Protein AF-A0A0K9NST2-F1 (afdb_monomer_lite)

Foldseek 3Di:
DDDDDDDDDDDDDDDDDDDDDDDDCPDPPPCPPVPVVVVVVVVVVVVVVVVVVVVVVLVVPQPPQPDPDPVSSVVSSVVVVVVVVVVVVVVVVVCCVVQFDWDWDWDDDDPDIDIDTHGPLVNDPCNLVVVVCVVQVKAFPDWDWDDDPNDIDIDTDIDHDDDCPPCVVCVVPPVVVVVVVPPDD

Structure (mmCIF, N/CA/C/O backbone):
data_AF-A0A0K9NST2-F1
#
_entry.id   AF-A0A0K9NST2-F1
#
loop_
_atom_site.group_PDB
_atom_site.id
_atom_site.type_symbol
_atom_site.label_atom_id
_atom_site.label_alt_id
_atom_site.label_comp_id
_atom_site.label_asym_id
_atom_site.label_entity_id
_atom_site.label_seq_id
_atom_site.pdbx_PDB_ins_code
_atom_site.Cartn_x
_atom_site.Cartn_y
_atom_site.Cartn_z
_atom_site.occupancy
_atom_site.B_iso_or_equiv
_atom_site.auth_seq_id
_atom_site.auth_comp_id
_atom_site.auth_asym_id
_atom_site.auth_atom_id
_atom_site.pdbx_PDB_model_num
ATOM 1 N N . MET A 1 1 ? 66.210 22.307 -56.985 1.00 40.62 1 MET A N 1
ATOM 2 C CA . MET A 1 1 ? 67.161 22.309 -55.862 1.00 40.62 1 MET A CA 1
ATOM 3 C C . MET A 1 1 ? 66.630 21.229 -54.938 1.00 40.62 1 MET A C 1
ATOM 5 O O . MET A 1 1 ? 65.583 21.444 -54.354 1.00 40.62 1 MET A O 1
ATOM 9 N N . ASP A 1 2 ? 67.076 19.977 -55.017 1.00 39.00 2 ASP A N 1
ATOM 10 C CA . ASP A 1 2 ? 68.445 19.521 -55.269 1.00 39.00 2 ASP A CA 1
ATOM 11 C C . ASP A 1 2 ? 68.497 18.219 -56.083 1.00 39.00 2 ASP A C 1
ATOM 13 O O . ASP A 1 2 ? 67.725 17.287 -55.861 1.00 39.00 2 ASP A O 1
ATOM 17 N N . VAL A 1 3 ? 69.426 18.190 -57.039 1.00 38.00 3 VAL A N 1
ATOM 18 C CA . VAL A 1 3 ? 69.939 17.002 -57.727 1.00 38.00 3 VAL A CA 1
ATOM 19 C C . VAL A 1 3 ? 71.455 17.143 -57.692 1.00 38.00 3 VAL A C 1
ATOM 21 O O . VAL A 1 3 ? 71.947 18.022 -58.383 1.00 38.00 3 VAL A O 1
ATOM 24 N N . GLU A 1 4 ? 72.155 16.295 -56.938 1.00 44.31 4 GLU A N 1
ATOM 25 C CA . GLU A 1 4 ? 73.539 15.827 -57.172 1.00 44.31 4 GLU A CA 1
ATOM 26 C C . GLU A 1 4 ? 73.649 14.465 -56.446 1.00 44.31 4 GLU A C 1
ATOM 28 O O . GLU A 1 4 ? 73.304 14.375 -55.272 1.00 44.31 4 GLU A O 1
ATOM 33 N N . LEU A 1 5 ? 73.738 13.303 -57.104 1.00 43.97 5 LEU A N 1
ATOM 34 C CA . LEU A 1 5 ? 74.811 12.676 -57.895 1.00 43.97 5 LEU A CA 1
ATOM 35 C C . LEU A 1 5 ? 76.097 12.316 -57.127 1.00 43.97 5 LEU A C 1
ATOM 37 O O . LEU A 1 5 ? 76.774 13.169 -56.575 1.00 43.97 5 LEU A O 1
ATOM 41 N N . LEU A 1 6 ? 76.437 11.028 -57.293 1.00 44.41 6 LEU A N 1
ATOM 42 C CA . LEU A 1 6 ? 77.737 10.355 -57.176 1.00 44.41 6 LEU A CA 1
ATOM 43 C C . LEU A 1 6 ? 78.210 9.956 -55.774 1.00 44.41 6 LEU A C 1
ATOM 45 O O . LEU A 1 6 ? 78.581 10.780 -54.955 1.00 44.41 6 LEU A O 1
ATOM 49 N N . ASN A 1 7 ? 78.271 8.637 -55.568 1.00 36.72 7 ASN A N 1
ATOM 50 C CA . ASN A 1 7 ? 79.524 7.961 -55.237 1.00 36.72 7 ASN A CA 1
ATOM 51 C C . ASN A 1 7 ? 79.481 6.543 -55.830 1.00 36.72 7 ASN A C 1
ATOM 53 O O . ASN A 1 7 ? 78.686 5.698 -55.413 1.00 36.72 7 ASN A O 1
ATOM 57 N N . ASP A 1 8 ? 80.305 6.344 -56.856 1.00 47.78 8 ASP A N 1
ATOM 58 C CA . ASP A 1 8 ? 80.783 5.046 -57.325 1.00 47.78 8 ASP A CA 1
ATOM 59 C C . ASP A 1 8 ? 81.737 4.467 -56.274 1.00 47.78 8 ASP A C 1
ATOM 61 O O . ASP A 1 8 ? 82.568 5.203 -55.756 1.00 47.78 8 ASP A O 1
ATOM 65 N N . ASP A 1 9 ? 81.606 3.171 -55.974 1.00 42.81 9 ASP A N 1
ATOM 66 C CA . ASP A 1 9 ? 82.741 2.255 -55.776 1.00 42.81 9 ASP A CA 1
ATOM 67 C C . ASP A 1 9 ? 82.235 0.804 -55.599 1.00 42.81 9 ASP A C 1
ATOM 69 O O . ASP A 1 9 ? 81.759 0.368 -54.549 1.00 42.81 9 ASP A O 1
ATOM 73 N N . ARG A 1 10 ? 82.341 0.028 -56.683 1.00 39.06 10 ARG A N 1
ATOM 74 C CA . ARG A 1 10 ? 82.609 -1.429 -56.667 1.00 39.06 10 ARG A CA 1
ATOM 75 C C . ARG A 1 10 ? 84.141 -1.624 -56.655 1.00 39.06 10 ARG A C 1
ATOM 77 O O . ARG A 1 10 ? 84.816 -0.668 -57.020 1.00 39.06 10 ARG A O 1
ATOM 84 N N . PRO A 1 11 ? 84.728 -2.827 -56.425 1.00 53.38 11 PRO A N 1
ATOM 85 C CA . PRO A 1 11 ? 84.147 -4.183 -56.357 1.00 53.38 11 PRO A CA 1
ATOM 86 C C . PRO A 1 11 ? 84.655 -4.997 -55.126 1.00 53.38 11 PRO A C 1
ATOM 88 O O . PRO A 1 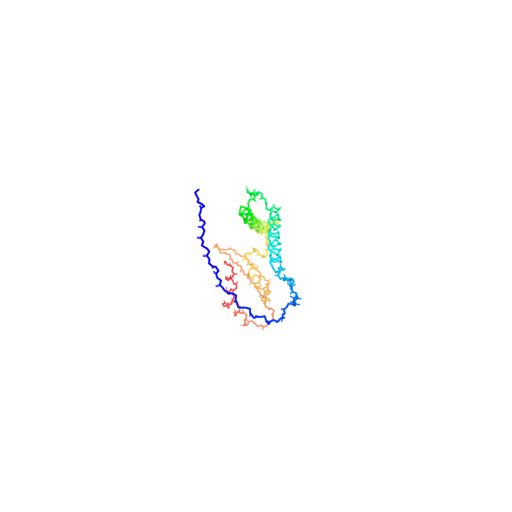11 ? 85.531 -4.565 -54.395 1.00 53.38 11 PRO A O 1
ATOM 91 N N . ALA A 1 12 ? 84.119 -6.175 -54.793 1.00 40.34 12 ALA A N 1
ATOM 92 C CA . ALA A 1 12 ? 84.706 -7.444 -55.236 1.00 40.34 12 ALA A CA 1
ATOM 93 C C . ALA A 1 12 ? 83.784 -8.630 -54.915 1.00 40.34 12 ALA A C 1
ATOM 95 O O . ALA A 1 12 ? 83.265 -8.787 -53.812 1.00 40.34 12 ALA A O 1
ATOM 96 N N . VAL A 1 13 ? 83.619 -9.472 -55.930 1.00 45.84 13 VAL A N 1
ATOM 97 C CA . VAL A 1 13 ? 82.945 -10.767 -55.903 1.00 45.84 13 VAL A CA 1
ATOM 98 C C . VAL A 1 13 ? 83.857 -11.800 -55.239 1.00 45.84 13 VAL A C 1
ATOM 100 O O . VAL A 1 13 ? 85.023 -11.915 -55.601 1.00 45.84 13 VAL A O 1
ATOM 103 N N . SER A 1 14 ? 83.296 -12.614 -54.348 1.00 39.44 14 SER A N 1
ATOM 104 C CA . SER A 1 14 ? 83.768 -13.976 -54.092 1.00 39.44 14 SER A CA 1
ATOM 105 C C . SER A 1 14 ? 82.549 -14.877 -53.936 1.00 39.44 14 SER A C 1
ATOM 107 O O . SER A 1 14 ? 81.800 -14.820 -52.962 1.00 39.44 14 SER A O 1
ATOM 109 N N . THR A 1 15 ? 82.315 -15.644 -54.991 1.00 46.00 15 THR A N 1
ATOM 110 C CA . THR A 1 15 ? 81.351 -16.731 -55.108 1.00 46.00 15 THR A CA 1
ATOM 111 C C . THR A 1 15 ? 81.745 -17.901 -54.215 1.00 46.00 15 THR A C 1
ATOM 113 O O . THR A 1 15 ? 82.819 -18.461 -54.414 1.00 46.00 15 THR A O 1
ATOM 116 N N . VAL A 1 16 ? 80.832 -18.376 -53.366 1.00 44.06 16 VAL A N 1
ATOM 117 C CA . VAL A 1 16 ? 80.715 -19.817 -53.104 1.00 44.06 16 VAL A CA 1
ATOM 118 C C . VAL A 1 16 ? 79.235 -20.171 -53.011 1.00 44.06 16 VAL A C 1
ATOM 120 O O . VAL A 1 16 ? 78.491 -19.634 -52.195 1.00 44.06 16 VAL A O 1
ATOM 123 N N . VAL A 1 17 ? 78.821 -21.048 -53.917 1.00 50.78 17 VAL A N 1
ATOM 124 C CA . VAL A 1 17 ? 77.487 -21.633 -54.012 1.00 50.78 17 VAL A CA 1
ATOM 125 C C . VAL A 1 17 ? 77.540 -22.972 -53.281 1.00 50.78 17 VAL A C 1
ATOM 127 O O . VAL A 1 17 ? 78.326 -23.827 -53.675 1.00 50.78 17 VAL A O 1
ATOM 130 N N . THR A 1 18 ? 76.709 -23.168 -52.261 1.00 43.28 18 THR A N 1
ATOM 131 C CA . THR A 1 18 ? 76.211 -24.488 -51.829 1.00 43.28 18 THR A CA 1
ATOM 132 C C . THR A 1 18 ? 74.763 -24.277 -51.374 1.00 43.28 18 THR A C 1
ATOM 134 O O . THR A 1 18 ? 74.476 -23.512 -50.460 1.00 43.28 18 THR A O 1
ATOM 137 N N . ASP A 1 19 ? 73.817 -24.573 -52.255 1.00 42.34 19 ASP A N 1
ATOM 138 C CA . ASP A 1 19 ? 73.102 -25.849 -52.378 1.00 42.34 19 ASP A CA 1
ATOM 139 C C . ASP A 1 19 ? 71.794 -25.847 -51.560 1.00 42.34 19 ASP A C 1
ATOM 141 O O . ASP A 1 19 ? 71.779 -25.881 -50.333 1.00 42.34 19 ASP A O 1
ATOM 145 N N . GLU A 1 20 ? 70.701 -25.745 -52.321 1.00 51.47 20 GLU A N 1
ATOM 146 C CA . GLU A 1 20 ? 69.385 -26.344 -52.087 1.00 51.47 20 GLU A CA 1
ATOM 147 C C . GLU A 1 20 ? 68.698 -26.146 -50.722 1.00 51.47 20 GLU A C 1
ATOM 149 O O . GLU A 1 20 ? 68.988 -26.825 -49.738 1.00 51.47 20 GLU A O 1
ATOM 154 N N . ARG A 1 21 ? 67.635 -25.315 -50.722 1.00 49.12 21 ARG A N 1
ATOM 155 C CA . ARG A 1 21 ? 66.272 -25.696 -50.266 1.00 49.12 21 ARG A CA 1
ATOM 156 C C . ARG A 1 21 ? 65.278 -24.523 -50.313 1.00 49.12 21 ARG A C 1
ATOM 158 O O . ARG A 1 21 ? 65.090 -23.776 -49.355 1.00 49.12 21 ARG A O 1
ATOM 165 N N . ARG A 1 22 ? 64.491 -24.464 -51.385 1.00 54.69 22 ARG A N 1
ATOM 166 C CA . ARG A 1 22 ? 63.065 -24.068 -51.349 1.00 54.69 22 ARG A CA 1
ATOM 167 C C . ARG A 1 22 ? 62.301 -25.158 -52.122 1.00 54.69 22 ARG A C 1
ATOM 169 O O . ARG A 1 22 ? 62.904 -25.698 -53.038 1.00 54.69 22 ARG A O 1
ATOM 176 N N . PRO A 1 23 ? 61.019 -25.492 -51.860 1.00 52.81 23 PRO A N 1
ATOM 177 C CA . PRO A 1 23 ? 60.054 -24.856 -50.966 1.00 52.81 23 PRO A CA 1
ATOM 178 C C . PRO A 1 23 ? 59.268 -25.876 -50.106 1.00 52.81 23 PRO A C 1
ATOM 180 O O . PRO A 1 23 ? 58.668 -26.820 -50.615 1.00 52.81 23 PRO A O 1
ATOM 183 N N . ARG A 1 24 ? 59.106 -25.639 -48.801 1.00 54.62 24 ARG A N 1
ATOM 184 C CA . ARG A 1 24 ? 57.947 -26.204 -48.089 1.00 54.62 24 ARG A CA 1
ATOM 185 C C . ARG A 1 24 ? 56.965 -25.083 -47.798 1.00 54.62 24 ARG A C 1
ATOM 187 O O . ARG A 1 24 ? 57.047 -24.427 -46.767 1.00 54.62 24 ARG A O 1
ATOM 194 N N . LYS A 1 25 ? 56.019 -24.904 -48.732 1.00 57.78 25 LYS A N 1
ATOM 195 C CA . LYS A 1 25 ? 54.691 -24.322 -48.483 1.00 57.78 25 LYS A CA 1
ATOM 196 C C . LYS A 1 25 ? 54.026 -25.137 -47.362 1.00 57.78 25 LYS A C 1
ATOM 198 O O . LYS A 1 25 ? 53.233 -26.033 -47.626 1.00 57.78 25 LYS A O 1
ATOM 203 N N . ARG A 1 26 ? 54.400 -24.894 -46.106 1.00 54.12 26 ARG A N 1
ATOM 204 C CA . ARG A 1 26 ? 53.636 -25.357 -44.946 1.00 54.12 26 ARG A CA 1
ATOM 205 C C . ARG A 1 26 ? 52.650 -24.259 -44.612 1.00 54.12 26 ARG A C 1
ATOM 207 O O . ARG A 1 26 ? 53.024 -23.099 -44.484 1.00 54.12 26 ARG A O 1
ATOM 214 N N . GLY A 1 27 ? 51.384 -24.659 -44.637 1.00 55.09 27 GLY A N 1
ATOM 215 C CA . GLY A 1 27 ? 50.238 -23.789 -44.785 1.00 55.09 27 GLY A CA 1
ATOM 216 C C . GLY A 1 27 ? 50.278 -22.567 -43.885 1.00 55.09 27 GLY A C 1
ATOM 217 O O . GLY A 1 27 ? 50.546 -22.649 -42.687 1.00 55.09 27 GLY A O 1
ATOM 218 N N . ARG A 1 28 ? 49.880 -21.441 -44.474 1.00 63.69 28 ARG A N 1
ATOM 219 C CA . ARG A 1 28 ? 49.119 -20.444 -43.740 1.00 63.69 28 ARG A CA 1
ATOM 220 C C . ARG A 1 28 ? 47.920 -21.201 -43.170 1.00 63.69 28 ARG A C 1
ATOM 222 O O . ARG A 1 28 ? 46.956 -21.440 -43.892 1.00 63.69 28 ARG A O 1
ATOM 229 N N . LYS A 1 29 ? 48.000 -21.658 -41.916 1.00 59.56 29 LYS A N 1
ATOM 230 C CA . LYS A 1 29 ? 46.777 -21.968 -41.178 1.00 59.56 29 LYS A CA 1
ATOM 231 C C . LYS A 1 29 ? 45.952 -20.684 -41.287 1.00 59.56 29 LYS A C 1
ATOM 233 O O . LYS A 1 29 ? 46.493 -19.628 -40.936 1.00 59.56 29 LYS A O 1
ATOM 238 N N . PRO A 1 30 ? 44.724 -20.701 -41.831 1.00 57.81 30 PRO A N 1
ATOM 239 C CA . PRO A 1 30 ? 43.840 -19.585 -41.575 1.00 57.81 30 PRO A CA 1
ATOM 240 C C . PRO A 1 30 ? 43.788 -19.507 -40.053 1.00 57.81 30 PRO A C 1
ATOM 242 O O . PRO A 1 30 ? 43.485 -20.498 -39.388 1.00 57.81 30 PRO A O 1
ATOM 245 N N . ALA A 1 31 ? 44.215 -18.380 -39.489 1.00 58.88 31 ALA A N 1
ATOM 246 C CA . ALA A 1 31 ? 43.925 -18.084 -38.104 1.00 58.88 31 ALA A CA 1
ATOM 247 C C . ALA A 1 31 ? 42.407 -17.897 -38.043 1.00 58.88 31 ALA A C 1
ATOM 249 O O . ALA A 1 31 ? 41.896 -16.780 -38.099 1.00 58.88 31 ALA A O 1
ATOM 250 N N . ASN A 1 32 ? 41.696 -19.023 -37.999 1.00 56.56 32 ASN A N 1
ATOM 251 C CA . ASN A 1 32 ? 40.304 -19.153 -37.620 1.00 56.56 32 ASN A CA 1
ATOM 252 C C . ASN A 1 32 ? 40.226 -18.880 -36.110 1.00 56.56 32 ASN A C 1
ATOM 254 O O . ASN A 1 32 ? 39.980 -19.764 -35.304 1.00 56.56 32 ASN A O 1
ATOM 258 N N . GLY A 1 33 ? 40.621 -17.664 -35.735 1.00 56.44 33 GLY A N 1
ATOM 259 C CA . GLY A 1 33 ? 40.793 -17.183 -34.364 1.00 56.44 33 GLY A CA 1
ATOM 260 C C . GLY A 1 33 ? 40.344 -15.729 -34.225 1.00 56.44 33 GLY A C 1
ATOM 261 O O . GLY A 1 33 ? 40.713 -15.046 -33.279 1.00 56.44 33 GLY A O 1
ATOM 262 N N . ARG A 1 34 ? 39.559 -15.241 -35.195 1.00 56.03 34 ARG A N 1
ATOM 263 C CA . ARG A 1 34 ? 38.807 -13.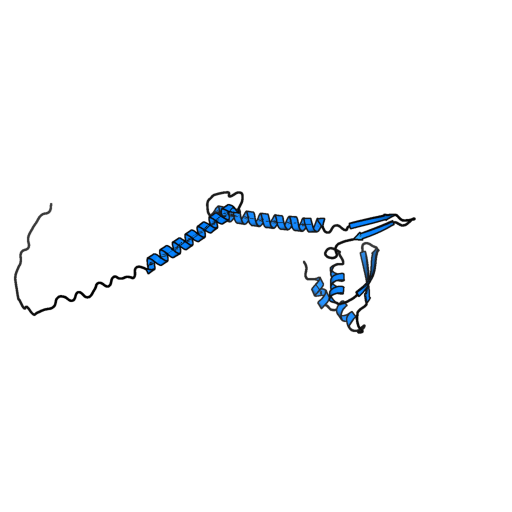981 -35.118 1.00 56.03 34 ARG A CA 1
ATOM 264 C C . ARG A 1 34 ? 37.324 -14.209 -34.800 1.00 56.03 34 ARG A C 1
ATOM 266 O O . ARG A 1 34 ? 36.527 -13.296 -34.972 1.00 56.03 34 ARG A O 1
ATOM 273 N N . GLU A 1 35 ? 36.956 -15.400 -34.337 1.00 56.62 35 GLU A N 1
ATOM 274 C CA . GLU A 1 35 ? 35.585 -15.687 -33.897 1.00 56.62 35 GLU A CA 1
ATOM 275 C C . GLU A 1 35 ? 35.304 -15.114 -32.495 1.00 56.62 35 GLU A C 1
ATOM 277 O O . GLU A 1 35 ? 34.198 -14.647 -32.233 1.00 56.62 35 GLU A O 1
ATOM 282 N N . GLU A 1 36 ? 36.316 -15.026 -31.623 1.00 5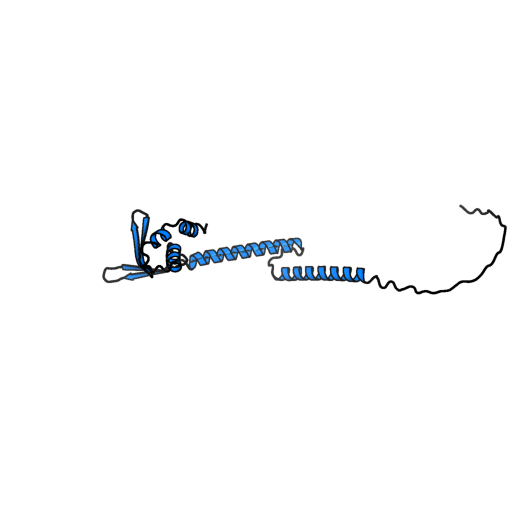8.19 36 GLU A N 1
ATOM 283 C CA . GLU A 1 36 ? 36.149 -14.512 -30.252 1.00 58.19 36 GLU A CA 1
ATOM 284 C C . GLU A 1 36 ? 35.756 -13.017 -30.160 1.00 58.19 36 GLU A C 1
ATOM 286 O O . GLU A 1 36 ? 34.875 -12.686 -29.364 1.00 58.19 36 GLU A O 1
ATOM 291 N N . PRO A 1 37 ? 36.296 -12.089 -30.982 1.00 58.12 37 PRO A N 1
ATOM 292 C CA . PRO A 1 37 ? 35.853 -10.693 -30.963 1.00 58.12 37 PRO A CA 1
ATOM 293 C C . PRO A 1 37 ? 34.433 -10.497 -31.509 1.00 58.12 37 PRO A C 1
ATOM 295 O O . PRO A 1 37 ? 33.715 -9.619 -31.033 1.00 58.12 37 PRO A O 1
ATOM 298 N N . LEU A 1 38 ? 34.021 -11.292 -32.507 1.00 63.09 38 LEU A N 1
ATOM 299 C CA . LEU A 1 38 ? 32.694 -11.181 -33.126 1.00 63.09 38 LEU A CA 1
ATOM 300 C C . LEU A 1 38 ? 31.599 -11.622 -32.152 1.00 63.09 38 LEU A C 1
ATOM 302 O O . LEU A 1 38 ? 30.619 -10.903 -31.980 1.00 63.09 38 LEU A O 1
ATOM 306 N N . ASN A 1 39 ? 31.830 -12.719 -31.427 1.00 83.19 39 ASN A N 1
ATOM 307 C CA . ASN A 1 39 ? 30.907 -13.210 -30.406 1.00 83.19 39 ASN A CA 1
ATOM 308 C C . ASN A 1 39 ? 30.743 -12.202 -29.251 1.00 83.19 39 ASN A C 1
ATOM 310 O O . ASN A 1 39 ? 29.623 -11.908 -28.844 1.00 83.19 39 ASN A O 1
ATOM 314 N N . HIS A 1 40 ? 31.827 -11.569 -28.781 1.00 91.81 40 HIS A N 1
ATOM 315 C CA . HIS A 1 40 ? 31.732 -10.537 -27.738 1.00 91.81 40 HIS A CA 1
ATOM 316 C C . HIS A 1 40 ? 30.940 -9.297 -28.193 1.00 91.81 40 HIS A C 1
ATOM 318 O O . HIS A 1 40 ? 30.111 -8.771 -27.446 1.00 91.81 40 HIS A O 1
ATOM 324 N N . VAL A 1 41 ? 31.165 -8.833 -29.427 1.00 93.12 41 VAL A N 1
ATOM 325 C CA . VAL A 1 41 ? 30.439 -7.686 -29.998 1.00 93.12 41 VAL A CA 1
ATOM 326 C C . VAL A 1 41 ? 28.954 -8.009 -30.193 1.00 93.12 41 VAL A C 1
ATOM 328 O O . VAL A 1 41 ? 28.098 -7.171 -29.899 1.00 93.12 41 VAL A O 1
ATOM 331 N N . GLU A 1 42 ? 28.631 -9.214 -30.661 1.00 92.56 42 GLU A N 1
ATOM 332 C CA . GLU A 1 42 ? 27.252 -9.692 -30.799 1.00 92.56 42 GLU A CA 1
ATOM 333 C C . GLU A 1 42 ? 26.566 -9.858 -29.438 1.00 92.56 42 GLU A C 1
ATOM 335 O O . GLU A 1 42 ? 25.437 -9.392 -29.264 1.00 92.56 42 GLU A O 1
ATOM 340 N N . ALA A 1 43 ? 27.258 -10.419 -28.446 1.00 93.69 43 ALA A N 1
ATOM 341 C CA . ALA A 1 43 ? 26.756 -10.552 -27.082 1.00 93.69 43 ALA A CA 1
ATOM 342 C C . ALA A 1 43 ? 26.444 -9.183 -26.448 1.00 93.69 43 ALA A C 1
ATOM 344 O O . ALA A 1 43 ? 25.370 -8.990 -25.870 1.00 93.69 43 ALA A O 1
ATOM 345 N N . GLU A 1 44 ? 27.328 -8.191 -26.596 1.00 96.06 44 GLU A N 1
ATOM 346 C CA . GLU A 1 44 ? 27.077 -6.834 -26.090 1.00 96.06 44 GLU A CA 1
ATOM 347 C C . GLU A 1 44 ? 25.944 -6.134 -26.859 1.00 96.06 44 GLU A C 1
ATOM 349 O O . GLU A 1 44 ? 25.134 -5.419 -26.260 1.00 96.06 44 GLU A O 1
ATOM 354 N N . ARG A 1 45 ? 25.817 -6.371 -28.173 1.00 96.56 45 ARG A N 1
ATOM 355 C CA . ARG A 1 45 ? 24.674 -5.882 -28.960 1.00 96.56 45 ARG A CA 1
ATOM 356 C C . ARG A 1 45 ? 23.358 -6.439 -28.416 1.00 96.56 45 ARG A C 1
ATOM 358 O O . ARG A 1 45 ? 22.457 -5.651 -28.127 1.00 96.56 45 ARG A O 1
ATOM 365 N N . GLN A 1 46 ? 23.264 -7.754 -28.219 1.00 96.38 46 GLN A N 1
ATOM 366 C CA . GLN A 1 46 ? 22.073 -8.403 -27.660 1.00 96.38 46 GLN A CA 1
ATOM 367 C C . GLN A 1 46 ? 21.753 -7.884 -26.252 1.00 96.38 46 GLN A C 1
ATOM 369 O O . GLN A 1 46 ? 20.593 -7.616 -25.929 1.00 96.38 46 GLN A O 1
ATOM 374 N N . ARG A 1 47 ? 22.774 -7.667 -25.412 1.00 97.75 47 ARG A N 1
ATOM 375 C CA . ARG A 1 47 ? 22.603 -7.070 -24.081 1.00 97.75 47 ARG A CA 1
ATOM 376 C C . ARG A 1 47 ? 21.973 -5.676 -24.160 1.00 97.75 47 ARG A C 1
ATOM 378 O O . ARG A 1 47 ? 21.033 -5.390 -23.412 1.00 97.75 47 ARG A O 1
ATOM 385 N N . ARG A 1 48 ? 22.458 -4.812 -25.059 1.00 97.75 48 ARG A N 1
ATOM 386 C CA . ARG A 1 48 ? 21.910 -3.457 -25.267 1.00 97.75 48 ARG A CA 1
ATOM 387 C C . ARG A 1 48 ? 20.495 -3.485 -25.829 1.00 97.75 48 ARG A C 1
ATOM 389 O O . ARG A 1 48 ? 19.661 -2.692 -25.397 1.00 97.75 48 ARG A O 1
ATOM 396 N N . GLU A 1 49 ? 20.217 -4.392 -26.756 1.00 98.00 49 GLU A N 1
ATOM 397 C CA . GLU A 1 49 ? 18.888 -4.561 -27.338 1.00 98.00 49 GLU A CA 1
ATOM 398 C C . GLU A 1 49 ? 17.871 -5.000 -26.281 1.00 98.00 49 GLU A C 1
ATOM 400 O O . GLU A 1 49 ? 16.853 -4.333 -26.100 1.00 98.00 49 GLU A O 1
ATOM 405 N N . LYS A 1 50 ? 18.201 -6.020 -25.480 1.00 97.81 50 LYS A N 1
ATOM 406 C CA . LYS A 1 50 ? 17.378 -6.470 -24.348 1.00 97.81 50 LYS A CA 1
ATOM 407 C C . LYS A 1 50 ? 17.132 -5.353 -23.332 1.00 97.81 50 LYS A C 1
ATOM 409 O O . LYS A 1 50 ? 16.026 -5.215 -22.810 1.00 97.81 50 LYS A O 1
ATOM 414 N N . LEU A 1 51 ? 18.146 -4.536 -23.045 1.00 97.44 51 LEU A N 1
ATOM 415 C CA . LEU A 1 51 ? 17.990 -3.378 -22.166 1.00 97.44 51 LEU A CA 1
ATOM 416 C C . LEU A 1 51 ? 17.023 -2.347 -22.765 1.00 97.44 51 LEU A C 1
ATOM 418 O O . LEU A 1 51 ? 16.141 -1.853 -22.067 1.00 97.44 51 LEU A O 1
ATOM 422 N N . ASN A 1 52 ? 17.156 -2.038 -24.055 1.00 97.19 52 ASN A N 1
ATOM 423 C CA . ASN A 1 52 ? 16.273 -1.091 -24.731 1.00 97.19 52 ASN A CA 1
ATOM 424 C C . ASN A 1 52 ? 14.830 -1.609 -24.810 1.00 97.19 52 ASN A C 1
ATOM 426 O O . ASN A 1 52 ? 13.910 -0.829 -24.581 1.00 97.19 52 ASN A O 1
ATOM 430 N N . GLN A 1 53 ? 14.620 -2.911 -25.031 1.00 97.88 53 GLN A N 1
ATOM 431 C CA . GLN A 1 53 ? 13.293 -3.535 -24.966 1.00 97.88 53 GLN A CA 1
ATOM 432 C C . GLN A 1 53 ? 12.622 -3.299 -23.605 1.00 97.88 53 GLN A C 1
ATOM 434 O O . GLN A 1 53 ? 11.457 -2.912 -23.555 1.00 97.88 53 GLN A O 1
ATOM 439 N N . ARG A 1 54 ? 13.364 -3.436 -22.496 1.00 97.50 54 ARG A N 1
ATOM 440 C CA . ARG A 1 54 ? 12.841 -3.132 -21.150 1.00 97.50 54 ARG A CA 1
ATOM 441 C C . ARG A 1 54 ? 12.461 -1.661 -20.988 1.00 97.50 54 ARG A C 1
ATOM 443 O O . ARG A 1 54 ? 11.433 -1.374 -20.389 1.00 97.50 54 ARG A O 1
ATOM 450 N N . PHE A 1 55 ? 13.241 -0.736 -21.549 1.00 97.06 55 PHE A N 1
ATOM 451 C CA . PHE A 1 55 ? 12.877 0.684 -21.549 1.00 97.06 55 PHE A CA 1
ATOM 452 C C . PHE A 1 55 ? 11.601 0.957 -22.356 1.00 97.06 55 PHE A C 1
ATOM 454 O O . PHE A 1 55 ? 10.785 1.765 -21.926 1.00 97.06 55 PHE A O 1
ATOM 461 N N . TYR A 1 56 ? 11.392 0.289 -23.495 1.00 96.31 56 TYR A N 1
ATOM 462 C CA . TYR A 1 56 ? 10.138 0.411 -24.247 1.00 96.31 56 TYR A CA 1
ATOM 463 C C . TYR A 1 56 ? 8.942 -0.152 -23.478 1.00 96.31 56 TYR A C 1
ATOM 465 O O . TYR A 1 56 ? 7.910 0.508 -23.417 1.00 96.31 56 TYR A O 1
ATOM 473 N N . ALA A 1 57 ? 9.098 -1.313 -22.838 1.00 96.81 57 ALA A N 1
ATOM 474 C CA . ALA A 1 57 ? 8.062 -1.882 -21.981 1.00 96.81 57 ALA A CA 1
ATOM 475 C C . ALA A 1 57 ? 7.713 -0.944 -20.814 1.00 96.81 57 ALA A C 1
ATOM 477 O O . ALA A 1 57 ? 6.540 -0.724 -20.532 1.00 96.81 57 ALA A O 1
ATOM 478 N N . LEU A 1 58 ? 8.721 -0.327 -20.187 1.00 96.81 58 LEU A N 1
ATOM 479 C CA . LEU A 1 58 ? 8.507 0.640 -19.111 1.00 96.81 58 LEU A CA 1
ATOM 480 C C . LEU A 1 58 ? 7.700 1.859 -19.585 1.00 96.81 58 LEU A C 1
ATOM 482 O O . LEU A 1 58 ? 6.787 2.294 -18.890 1.00 96.81 58 LEU A O 1
ATOM 486 N N . ARG A 1 59 ? 7.967 2.376 -20.792 1.00 95.44 59 ARG A N 1
ATOM 487 C CA . ARG A 1 59 ? 7.182 3.492 -21.354 1.00 95.44 59 ARG A CA 1
ATOM 488 C C . ARG A 1 59 ? 5.706 3.157 -21.561 1.00 95.44 59 ARG A C 1
ATOM 490 O O . ARG A 1 59 ? 4.885 4.060 -21.529 1.00 95.44 59 ARG A O 1
ATOM 497 N N . ALA A 1 60 ? 5.370 1.893 -21.801 1.00 95.06 60 ALA A N 1
ATOM 498 C CA . ALA A 1 60 ? 3.983 1.491 -22.015 1.00 95.06 60 ALA A CA 1
ATOM 499 C C . ALA A 1 60 ? 3.152 1.496 -20.719 1.00 95.06 60 ALA A C 1
ATOM 501 O O . ALA A 1 60 ? 1.931 1.588 -20.791 1.00 95.06 60 ALA A O 1
ATOM 502 N N . VAL A 1 61 ? 3.799 1.386 -19.552 1.00 96.06 61 VAL A N 1
ATOM 503 C CA . VAL A 1 61 ? 3.116 1.256 -18.251 1.00 96.06 61 VAL A CA 1
ATOM 504 C C . VAL A 1 61 ? 3.200 2.509 -17.380 1.00 96.06 61 VAL A C 1
ATOM 506 O O . VAL A 1 61 ? 2.396 2.654 -16.464 1.00 96.06 61 VAL A O 1
ATOM 509 N N . VAL A 1 62 ? 4.157 3.406 -17.636 1.00 95.38 62 VAL A N 1
ATOM 510 C CA . VAL A 1 62 ? 4.319 4.655 -16.876 1.00 95.38 62 VAL A CA 1
ATOM 511 C C . VAL A 1 62 ? 3.516 5.777 -17.549 1.00 95.38 62 VAL A C 1
ATOM 513 O O . VAL A 1 62 ? 3.812 6.120 -18.697 1.00 95.38 62 VAL A O 1
ATOM 516 N N . PRO A 1 63 ? 2.516 6.369 -16.873 1.00 93.19 63 PRO A N 1
ATOM 517 C CA . PRO A 1 63 ? 1.772 7.508 -17.400 1.00 93.19 63 PRO A CA 1
ATOM 518 C C . PRO A 1 63 ? 2.597 8.803 -17.325 1.00 93.19 63 PRO A C 1
ATOM 520 O O . PRO A 1 63 ? 3.535 8.909 -16.542 1.00 93.19 63 PRO A O 1
ATOM 523 N N . ASN A 1 64 ? 2.207 9.816 -18.105 1.00 89.38 64 ASN A N 1
ATOM 524 C CA . ASN A 1 64 ? 2.740 11.186 -18.019 1.00 89.38 64 ASN A CA 1
ATOM 525 C C . ASN A 1 64 ? 4.275 11.297 -18.120 1.00 89.38 64 ASN A C 1
ATOM 527 O O . ASN A 1 64 ? 4.900 12.029 -17.358 1.00 89.38 64 ASN A O 1
ATOM 531 N N . ILE A 1 65 ? 4.881 10.592 -19.080 1.00 92.06 65 ILE A N 1
ATOM 532 C CA . ILE A 1 65 ? 6.330 10.649 -19.320 1.00 92.06 65 ILE A CA 1
ATOM 533 C C . ILE A 1 65 ? 6.741 12.086 -19.667 1.00 92.06 65 ILE A C 1
ATOM 535 O O . ILE A 1 65 ? 6.349 12.619 -20.707 1.00 92.06 65 ILE A O 1
ATOM 539 N N . SER A 1 66 ? 7.557 12.694 -18.808 1.00 87.50 66 SER A N 1
ATOM 540 C CA . SER A 1 66 ? 7.957 14.101 -18.894 1.00 87.50 66 SER A CA 1
ATOM 541 C C . SER A 1 66 ? 8.907 14.364 -20.062 1.00 87.50 66 SER A C 1
ATOM 543 O O . SER A 1 66 ? 8.795 15.369 -20.767 1.00 87.50 66 SER A O 1
ATOM 545 N N . LYS A 1 67 ? 9.859 13.450 -20.277 1.00 92.00 67 LYS A N 1
ATOM 546 C CA . LYS A 1 67 ? 10.860 13.504 -21.345 1.00 92.00 67 LYS A CA 1
ATOM 547 C C . LYS A 1 67 ? 11.185 12.101 -21.838 1.00 92.00 67 LYS A C 1
ATOM 549 O O . LYS A 1 67 ? 11.146 11.125 -21.096 1.00 92.00 67 LYS A O 1
ATOM 554 N N . MET A 1 68 ? 11.561 11.993 -23.111 1.00 90.06 68 MET A N 1
ATOM 555 C CA . MET A 1 68 ? 11.833 10.696 -23.742 1.00 90.06 68 MET A CA 1
ATOM 556 C C . MET A 1 68 ? 13.201 10.092 -23.383 1.00 90.06 68 MET A C 1
ATOM 558 O O . MET A 1 68 ? 13.480 8.955 -23.781 1.00 90.06 68 MET A O 1
ATOM 562 N N . ASP A 1 69 ? 14.065 10.815 -22.670 1.00 95.31 69 ASP A N 1
ATOM 563 C CA . ASP A 1 69 ? 15.382 10.322 -22.272 1.00 95.31 69 ASP A CA 1
ATOM 564 C C . ASP A 1 69 ? 15.304 9.269 -21.149 1.00 95.31 69 ASP A C 1
ATOM 566 O O . ASP A 1 69 ? 14.304 9.126 -20.446 1.00 95.31 69 ASP A O 1
ATOM 570 N N . LYS A 1 70 ? 16.373 8.476 -21.005 1.00 95.38 70 LYS A N 1
ATOM 571 C CA . LYS A 1 70 ? 16.388 7.328 -20.084 1.00 95.38 70 LYS A CA 1
ATOM 572 C C . LYS A 1 70 ? 16.361 7.736 -18.612 1.00 95.38 70 LYS A C 1
ATOM 574 O O . LYS A 1 70 ? 15.829 6.977 -17.811 1.00 95.38 70 LYS A O 1
ATOM 579 N N . ALA A 1 71 ? 16.957 8.873 -18.252 1.00 96.00 71 ALA A N 1
ATOM 580 C CA . ALA A 1 71 ? 17.039 9.296 -16.859 1.00 96.00 71 ALA A CA 1
ATOM 581 C C . ALA A 1 71 ? 15.680 9.807 -16.376 1.00 96.00 71 ALA A C 1
ATOM 583 O O . ALA A 1 71 ? 15.190 9.342 -15.348 1.00 96.00 71 ALA A O 1
ATOM 584 N N . SER A 1 72 ? 15.041 10.674 -17.165 1.00 96.69 72 SER A N 1
ATOM 585 C CA . SER A 1 72 ? 13.703 11.190 -16.861 1.00 96.69 72 SER A CA 1
ATOM 586 C C . SER A 1 72 ? 12.671 10.067 -16.754 1.00 96.69 72 SER A C 1
ATOM 588 O O . SER A 1 72 ? 11.935 10.020 -15.778 1.00 96.69 72 SER A O 1
ATOM 590 N N . LEU A 1 73 ? 12.697 9.083 -17.664 1.00 96.50 73 LEU A N 1
ATOM 591 C CA . LEU A 1 73 ? 11.790 7.930 -17.603 1.00 96.50 73 LEU A CA 1
ATOM 592 C C . LEU A 1 73 ? 11.931 7.110 -16.309 1.00 96.50 73 LEU A C 1
ATOM 594 O O . LEU A 1 73 ? 10.937 6.620 -15.781 1.00 96.50 73 LEU A O 1
ATOM 598 N N . LEU A 1 74 ? 13.155 6.929 -15.802 1.00 96.75 74 LEU A N 1
ATOM 599 C CA . LEU A 1 74 ? 13.361 6.234 -14.528 1.00 96.75 74 LEU A CA 1
ATOM 600 C C . LEU A 1 74 ? 12.853 7.068 -13.349 1.00 96.75 74 LEU A C 1
ATOM 602 O O . LEU A 1 74 ? 12.263 6.504 -12.432 1.00 96.75 74 LEU A O 1
ATOM 606 N N . GLY A 1 75 ? 13.044 8.390 -13.388 1.00 96.25 75 GLY A N 1
ATOM 607 C CA . GLY A 1 75 ? 12.480 9.309 -12.398 1.00 96.25 75 GLY A CA 1
ATOM 608 C C . GLY A 1 75 ? 10.954 9.239 -12.358 1.00 96.25 75 GLY A C 1
ATOM 609 O O . GLY A 1 75 ? 10.385 8.979 -11.300 1.00 96.25 75 GLY A O 1
ATOM 610 N N . ASP A 1 76 ? 10.310 9.362 -13.519 1.00 96.69 76 ASP A N 1
ATOM 611 C CA . ASP A 1 76 ? 8.851 9.301 -13.659 1.00 96.69 76 ASP A CA 1
ATOM 612 C C . ASP A 1 76 ? 8.299 7.945 -13.180 1.00 96.69 76 ASP A C 1
ATOM 614 O O . ASP A 1 76 ? 7.291 7.888 -12.475 1.00 96.69 76 ASP A O 1
ATOM 618 N N . ALA A 1 77 ? 8.994 6.842 -13.486 1.00 97.06 77 ALA A N 1
ATOM 619 C CA . ALA A 1 77 ? 8.619 5.510 -13.014 1.00 97.06 77 ALA A CA 1
ATOM 620 C C . ALA A 1 77 ? 8.665 5.393 -11.482 1.00 97.06 77 ALA A C 1
ATOM 622 O O . ALA A 1 77 ? 7.761 4.811 -10.883 1.00 97.06 77 ALA A O 1
ATOM 623 N N . ILE A 1 78 ? 9.701 5.948 -10.842 1.00 96.81 78 ILE A N 1
ATOM 624 C CA . ILE A 1 78 ? 9.825 5.951 -9.379 1.00 96.81 78 ILE A CA 1
ATOM 625 C C . ILE A 1 78 ? 8.684 6.760 -8.763 1.00 96.81 78 ILE A C 1
ATOM 627 O O . ILE A 1 78 ? 8.016 6.267 -7.857 1.00 96.81 78 ILE A O 1
A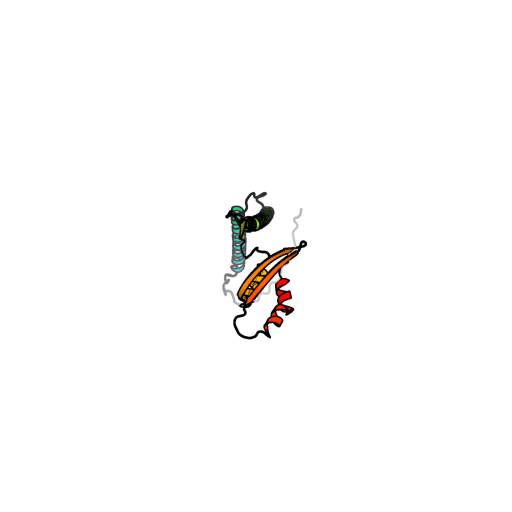TOM 631 N N . SER A 1 79 ? 8.429 7.966 -9.276 1.00 96.56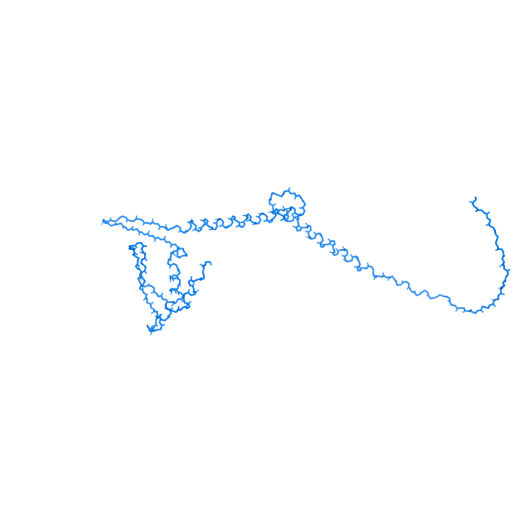 79 SER A N 1
ATOM 632 C CA . SER A 1 79 ? 7.332 8.819 -8.811 1.00 96.56 79 SER A CA 1
ATOM 633 C C . SER A 1 79 ? 5.968 8.143 -8.951 1.00 96.56 79 SER A C 1
ATOM 635 O O . SER A 1 79 ? 5.142 8.227 -8.047 1.00 96.56 79 SER A O 1
ATOM 637 N N . TYR A 1 80 ? 5.734 7.423 -10.048 1.00 97.19 80 TYR A N 1
ATOM 638 C CA . TYR A 1 80 ? 4.477 6.709 -10.239 1.00 97.19 80 TYR A CA 1
ATOM 639 C C . TYR A 1 80 ? 4.305 5.548 -9.248 1.00 97.19 80 TYR A C 1
ATOM 641 O O . TYR A 1 80 ? 3.228 5.369 -8.682 1.00 97.19 80 TYR A O 1
ATOM 649 N N . ILE A 1 81 ? 5.368 4.784 -8.975 1.00 97.38 81 ILE A N 1
ATOM 650 C CA . ILE A 1 81 ? 5.328 3.699 -7.981 1.00 97.38 81 ILE A CA 1
ATOM 651 C C . ILE A 1 81 ? 5.031 4.251 -6.584 1.00 97.38 81 ILE A C 1
ATOM 653 O O . ILE A 1 81 ? 4.202 3.682 -5.873 1.00 97.38 81 ILE A O 1
ATOM 657 N N . THR A 1 82 ? 5.671 5.353 -6.184 1.00 97.06 82 THR A N 1
ATOM 658 C CA . THR A 1 82 ? 5.435 5.946 -4.859 1.00 97.06 82 THR A CA 1
ATOM 659 C C . THR A 1 82 ? 4.019 6.501 -4.732 1.00 97.06 82 THR A C 1
ATOM 661 O O . THR A 1 82 ? 3.390 6.333 -3.687 1.00 97.06 82 THR A O 1
ATOM 664 N N . GLU A 1 83 ? 3.469 7.086 -5.797 1.00 96.38 83 GLU A N 1
ATOM 665 C CA . GLU A 1 83 ? 2.069 7.514 -5.837 1.00 96.38 83 GLU A CA 1
ATOM 666 C C . GLU A 1 83 ? 1.104 6.327 -5.699 1.00 96.38 83 GLU A C 1
ATOM 668 O O . GLU A 1 83 ? 0.166 6.385 -4.904 1.00 96.38 83 GLU A O 1
ATOM 673 N N . LEU A 1 84 ? 1.341 5.228 -6.424 1.00 96.75 84 LEU A N 1
ATOM 674 C CA . LEU A 1 84 ? 0.523 4.017 -6.317 1.00 96.75 84 LEU A CA 1
ATOM 675 C C . LEU A 1 84 ? 0.574 3.412 -4.909 1.00 96.75 84 LEU A C 1
ATOM 677 O O . LEU A 1 84 ? -0.464 3.038 -4.369 1.00 96.75 84 LEU A O 1
ATOM 681 N N . GLN A 1 85 ? 1.755 3.355 -4.290 1.00 96.31 85 GLN A N 1
ATOM 682 C CA . GLN A 1 85 ? 1.906 2.899 -2.905 1.00 96.31 85 GLN A CA 1
ATOM 683 C C . GLN A 1 85 ? 1.145 3.796 -1.924 1.00 96.31 85 GLN A C 1
ATOM 685 O O . GLN A 1 85 ? 0.492 3.293 -1.011 1.00 96.31 85 GLN A O 1
ATOM 690 N N . LYS A 1 86 ? 1.187 5.118 -2.128 1.00 95.75 86 LYS A N 1
ATOM 691 C CA . LYS A 1 86 ? 0.424 6.070 -1.317 1.00 95.75 86 LYS A CA 1
ATOM 692 C C . LYS A 1 86 ? -1.081 5.831 -1.451 1.00 95.75 86 LYS A C 1
ATOM 694 O O . LYS A 1 86 ? -1.756 5.724 -0.435 1.00 95.75 86 LYS A O 1
ATOM 699 N N . LYS A 1 87 ? -1.581 5.673 -2.679 1.00 95.38 87 LYS A N 1
ATOM 700 C CA . LYS A 1 87 ? -2.997 5.388 -2.958 1.00 95.38 87 LYS A CA 1
ATOM 701 C C . LYS A 1 87 ? -3.463 4.073 -2.340 1.00 95.38 87 LYS A C 1
ATOM 703 O O . LYS A 1 87 ? -4.557 4.019 -1.795 1.00 95.38 87 LYS A O 1
ATOM 708 N N . LEU A 1 88 ? -2.643 3.021 -2.400 1.00 93.75 88 LEU A N 1
ATOM 709 C CA . LEU A 1 88 ? -2.953 1.753 -1.732 1.00 93.75 88 LEU A CA 1
ATOM 710 C C . LEU A 1 88 ? -3.092 1.943 -0.222 1.00 93.75 88 LEU A C 1
ATOM 712 O O . LEU A 1 88 ? -4.088 1.513 0.344 1.00 93.75 88 LEU A O 1
ATOM 716 N N . LYS A 1 89 ? -2.148 2.652 0.403 1.00 91.19 89 LYS A N 1
ATOM 717 C CA . LYS A 1 89 ? -2.192 2.931 1.841 1.00 91.19 89 LYS A CA 1
ATOM 718 C C . LYS A 1 89 ? -3.403 3.779 2.240 1.00 91.19 89 LYS A C 1
ATOM 720 O O . LYS A 1 89 ? -4.020 3.508 3.263 1.00 91.19 89 LYS A O 1
ATOM 725 N N . GLU A 1 90 ? -3.743 4.794 1.447 1.00 90.19 90 GLU A N 1
ATOM 726 C CA . GLU A 1 90 ? -4.944 5.612 1.655 1.00 90.19 90 GLU A CA 1
ATOM 727 C C . GLU A 1 90 ? -6.207 4.743 1.579 1.00 90.19 90 GLU A C 1
ATOM 729 O O . GLU A 1 90 ? -6.984 4.717 2.530 1.00 90.19 90 GLU A O 1
ATOM 734 N N . MET A 1 91 ? -6.357 3.935 0.527 1.00 86.50 91 MET A N 1
ATOM 735 C CA . MET A 1 91 ? -7.508 3.037 0.381 1.00 86.50 91 MET A CA 1
ATOM 736 C C . MET A 1 91 ? -7.583 1.955 1.467 1.00 86.50 91 MET A C 1
ATOM 738 O O . MET A 1 91 ? -8.679 1.579 1.871 1.00 86.50 91 MET A O 1
ATOM 742 N N . GLU A 1 92 ? -6.454 1.415 1.929 1.00 82.81 92 GLU A N 1
ATOM 743 C CA . GLU A 1 92 ? -6.422 0.478 3.061 1.00 82.81 92 GLU A CA 1
ATOM 744 C C . GLU A 1 92 ? -6.883 1.169 4.345 1.00 82.81 92 GLU A C 1
ATOM 746 O O . GLU A 1 92 ? -7.764 0.653 5.026 1.00 82.81 92 GLU A O 1
ATOM 751 N N . SER A 1 93 ? -6.394 2.383 4.613 1.00 73.62 93 SER A N 1
ATOM 752 C CA . SER A 1 93 ? -6.842 3.154 5.774 1.00 73.62 93 SER A CA 1
ATOM 753 C C . SER A 1 93 ? -8.325 3.533 5.704 1.00 73.62 93 SER A C 1
ATOM 755 O O . SER A 1 93 ? -9.010 3.522 6.719 1.00 73.62 93 SER A O 1
ATOM 757 N N . GLU A 1 94 ? -8.858 3.816 4.514 1.00 69.81 94 GLU A N 1
ATOM 758 C CA . GLU A 1 94 ? -10.286 4.081 4.320 1.00 69.81 94 GLU A CA 1
ATOM 759 C C . GLU A 1 94 ? -11.133 2.817 4.505 1.00 69.81 94 GLU A C 1
ATOM 761 O O . GLU A 1 94 ? -12.204 2.881 5.106 1.00 69.81 94 GLU A O 1
ATOM 766 N N . LYS A 1 95 ? -10.656 1.652 4.048 1.00 61.84 95 LYS A N 1
ATOM 767 C CA . LYS A 1 95 ? -11.315 0.364 4.318 1.00 61.84 95 LYS A CA 1
ATOM 768 C C . LYS A 1 95 ? -11.330 0.044 5.804 1.00 61.84 95 LYS A C 1
ATOM 770 O O . LYS A 1 95 ? -12.362 -0.403 6.299 1.00 61.84 95 LYS A O 1
ATOM 775 N N . ASP A 1 96 ? -10.249 0.347 6.513 1.00 57.34 96 ASP A N 1
ATOM 776 C CA . ASP A 1 96 ? -10.205 0.215 7.964 1.00 57.34 96 ASP A CA 1
ATOM 777 C C . ASP A 1 96 ? -11.168 1.182 8.665 1.00 57.34 96 ASP A C 1
ATOM 779 O O . ASP A 1 96 ? -11.615 0.906 9.769 1.00 57.34 96 ASP A O 1
ATOM 783 N N . VAL A 1 97 ? -11.549 2.302 8.056 1.00 58.16 97 VAL A N 1
ATOM 784 C CA . VAL A 1 97 ? -12.572 3.190 8.631 1.00 58.16 97 VAL A CA 1
ATOM 785 C C . VAL A 1 97 ? -13.986 2.718 8.265 1.00 58.16 97 VAL A C 1
ATOM 787 O O . VAL A 1 97 ? -14.885 2.768 9.101 1.00 58.16 97 VAL A O 1
ATOM 790 N N . GLN A 1 98 ? -14.190 2.213 7.045 1.00 54.44 98 GLN A N 1
ATOM 791 C CA . GLN A 1 98 ? -15.513 1.853 6.524 1.00 54.44 98 GLN A CA 1
ATOM 792 C C . GLN A 1 98 ? -15.982 0.442 6.927 1.00 54.44 98 GLN A C 1
ATOM 794 O O . GLN A 1 98 ? -17.183 0.220 7.049 1.00 54.44 98 GLN A O 1
ATOM 799 N N . GLN A 1 99 ? -15.075 -0.523 7.126 1.00 53.62 99 GLN A N 1
ATOM 800 C CA . GLN A 1 99 ? -15.421 -1.885 7.569 1.00 53.62 99 GLN A CA 1
ATOM 801 C C . GLN A 1 99 ? -15.426 -2.051 9.094 1.00 53.62 99 GLN A C 1
ATOM 803 O O . GLN A 1 99 ? -15.914 -3.067 9.584 1.00 53.62 99 GLN A O 1
ATOM 808 N N . ASN A 1 100 ? -14.922 -1.066 9.843 1.00 56.84 100 ASN A N 1
ATOM 809 C CA . ASN A 1 100 ? -14.776 -1.149 11.300 1.00 56.84 100 ASN A CA 1
ATOM 810 C C . ASN A 1 100 ? -15.672 -0.176 12.069 1.00 56.84 100 ASN A C 1
ATOM 812 O O . ASN A 1 100 ? -15.495 0.001 13.275 1.00 56.84 100 ASN A O 1
ATOM 816 N N . SER A 1 101 ? -16.646 0.448 11.404 1.00 59.91 101 SER A N 1
ATOM 817 C CA . SER A 1 101 ? -17.707 1.138 12.128 1.00 59.91 101 SER A CA 1
ATOM 818 C C . SER A 1 101 ? -18.576 0.097 12.844 1.00 59.91 101 SER A C 1
ATOM 820 O O . SER A 1 101 ? -19.058 -0.823 12.176 1.00 59.91 101 SER A O 1
ATOM 822 N N . PRO A 1 102 ? -18.790 0.210 14.166 1.00 71.38 102 PRO A N 1
ATOM 823 C CA . PRO A 1 102 ? -19.720 -0.665 14.861 1.00 71.38 102 PRO A CA 1
ATOM 824 C C . PRO A 1 102 ? -21.124 -0.510 14.267 1.00 71.38 102 PRO A C 1
ATOM 826 O O . PRO A 1 102 ? -21.609 0.608 14.095 1.00 71.38 102 PRO A O 1
ATOM 829 N N . ASP A 1 103 ? -21.759 -1.633 13.948 1.00 80.50 103 ASP A N 1
ATOM 830 C CA . ASP A 1 103 ? -23.166 -1.695 13.570 1.00 80.50 103 ASP A CA 1
ATOM 831 C C . ASP A 1 103 ? -24.022 -1.572 14.835 1.00 80.50 103 ASP A C 1
ATOM 833 O O . ASP A 1 103 ? -23.776 -2.270 15.823 1.00 80.50 103 ASP A O 1
ATOM 837 N N . VAL A 1 104 ? -24.986 -0.651 14.834 1.00 84.00 104 VAL A N 1
ATOM 838 C CA . VAL A 1 104 ? -25.815 -0.331 16.003 1.00 84.00 104 VAL A CA 1
ATOM 839 C C . VAL A 1 104 ? -27.278 -0.553 15.647 1.00 84.00 104 VAL A C 1
ATOM 841 O O . VAL A 1 104 ? -27.867 0.236 14.911 1.00 84.00 104 VAL A O 1
ATOM 844 N N . ASP A 1 105 ? -27.867 -1.600 16.216 1.00 85.06 105 ASP A N 1
ATOM 845 C CA . ASP A 1 105 ? -29.300 -1.879 16.136 1.00 85.06 105 ASP A CA 1
ATOM 846 C C . ASP A 1 105 ? -29.988 -1.445 17.437 1.00 85.06 105 ASP A C 1
ATOM 848 O O . ASP A 1 105 ? -29.497 -1.704 18.539 1.00 85.06 105 ASP A O 1
ATOM 852 N N . VAL A 1 106 ? -31.121 -0.754 17.320 1.00 87.44 106 VAL A N 1
ATOM 853 C CA . VAL A 1 106 ? -31.876 -0.221 18.461 1.00 87.44 106 VAL A CA 1
ATOM 854 C C . VAL A 1 106 ? -33.292 -0.767 18.405 1.00 87.44 106 VAL A C 1
ATOM 856 O O . VAL A 1 106 ? -34.083 -0.397 17.538 1.00 87.44 106 VAL A O 1
ATOM 859 N N . GLN A 1 107 ? -33.634 -1.612 19.374 1.00 87.69 107 GLN A N 1
ATOM 860 C CA . GLN A 1 107 ? -34.956 -2.216 19.493 1.00 87.69 107 GLN A CA 1
ATOM 861 C C . GLN A 1 107 ? -35.725 -1.568 20.646 1.00 87.69 107 GLN A C 1
ATOM 863 O O . GLN A 1 107 ? -35.238 -1.483 21.776 1.00 87.69 107 GLN A O 1
ATOM 868 N N . MET A 1 108 ? -36.944 -1.103 20.359 1.00 80.25 108 MET A N 1
ATOM 869 C CA . MET A 1 108 ? -37.855 -0.537 21.358 1.00 80.25 108 MET A CA 1
ATOM 870 C C . MET A 1 108 ? -38.866 -1.599 21.801 1.00 80.25 108 MET A C 1
ATOM 872 O O . MET A 1 108 ? -39.665 -2.067 20.990 1.00 80.25 108 MET A O 1
ATOM 876 N N . GLY A 1 109 ? -38.838 -1.968 23.082 1.00 81.44 109 GLY A N 1
ATOM 877 C CA . GLY A 1 109 ? -39.801 -2.867 23.716 1.00 81.44 109 GLY A CA 1
ATOM 878 C C . GLY A 1 109 ? -40.749 -2.147 24.680 1.00 81.44 109 GLY A C 1
ATOM 879 O O . GLY A 1 109 ? -40.779 -0.919 24.775 1.00 81.44 109 GLY A O 1
ATOM 880 N N . ASN A 1 110 ? -41.526 -2.928 25.435 1.00 75.50 110 ASN A N 1
ATOM 881 C CA . ASN A 1 110 ? -42.473 -2.429 26.438 1.00 75.50 110 ASN A CA 1
ATOM 882 C C . ASN A 1 110 ? -41.718 -1.849 27.657 1.00 75.50 110 ASN A C 1
ATOM 884 O O . ASN A 1 110 ? -41.488 -2.564 28.628 1.00 75.50 110 ASN A O 1
ATOM 888 N N . ASN A 1 111 ? -41.359 -0.560 27.597 1.00 86.31 111 ASN A N 1
ATOM 889 C CA . ASN A 1 111 ? -40.572 0.215 28.579 1.00 86.31 111 ASN A CA 1
ATOM 890 C C . ASN A 1 111 ? -39.061 -0.094 28.670 1.00 86.31 111 ASN A C 1
ATOM 892 O O . ASN A 1 111 ? -38.400 0.405 29.580 1.00 86.31 111 ASN A O 1
ATOM 896 N N . GLU A 1 112 ? -38.485 -0.836 27.724 1.00 84.50 112 GLU A N 1
ATOM 897 C CA . GLU A 1 112 ? -37.041 -1.105 27.674 1.00 84.50 112 GLU A CA 1
ATOM 898 C C . GLU A 1 112 ? -36.486 -0.816 26.273 1.00 84.50 112 GLU A C 1
ATOM 900 O O . GLU A 1 112 ? -37.140 -1.105 25.267 1.00 84.50 112 GLU A O 1
ATOM 905 N N . VAL A 1 113 ? -35.293 -0.216 26.208 1.00 88.31 113 VAL A N 1
ATOM 906 C CA . VAL A 1 113 ? -34.570 0.064 24.958 1.00 88.31 113 VAL A CA 1
ATOM 907 C C . VAL A 1 113 ? -33.320 -0.803 24.939 1.00 88.31 113 VAL A C 1
ATOM 909 O O . VAL A 1 113 ? -32.435 -0.628 25.777 1.00 88.31 113 VAL A O 1
ATOM 912 N N . ILE A 1 114 ? -33.246 -1.725 23.982 1.00 88.62 114 ILE A N 1
ATOM 913 C CA . ILE A 1 114 ? -32.090 -2.603 23.796 1.00 88.62 114 ILE A CA 1
ATOM 914 C C . ILE A 1 114 ? -31.244 -2.028 22.665 1.00 88.62 114 ILE A C 1
ATOM 916 O O . ILE A 1 114 ? -31.730 -1.848 21.549 1.00 88.62 114 ILE A O 1
ATOM 920 N N . VAL A 1 115 ? -29.978 -1.741 22.962 1.00 90.19 115 VAL A N 1
ATOM 921 C CA . VAL A 1 115 ? -28.988 -1.293 21.977 1.00 90.19 115 VAL A CA 1
ATOM 922 C C . VAL A 1 115 ? -28.021 -2.444 21.729 1.00 90.19 115 VAL A C 1
ATOM 924 O O . VAL A 1 115 ? -27.237 -2.799 22.609 1.00 90.19 115 VAL A O 1
ATOM 927 N N . HIS A 1 116 ? -28.091 -3.042 20.546 1.00 87.12 116 HIS A N 1
ATOM 928 C CA . HIS A 1 116 ? -27.167 -4.076 20.105 1.00 87.12 116 HIS A CA 1
ATOM 929 C C . HIS A 1 116 ? -26.041 -3.428 19.301 1.00 87.12 116 HIS A C 1
ATOM 931 O O . HIS A 1 116 ? -26.285 -2.796 18.278 1.00 87.12 116 HIS A O 1
ATOM 937 N N . VAL A 1 117 ? -24.803 -3.583 19.770 1.00 87.50 117 VAL A N 1
ATOM 938 C CA . VAL A 1 117 ? -23.607 -3.065 19.097 1.00 87.50 117 VAL A CA 1
ATOM 939 C C . VAL A 1 117 ? -22.794 -4.254 18.600 1.00 87.50 117 VAL A C 1
ATOM 941 O O . VAL A 1 117 ? -22.291 -5.036 19.403 1.00 87.50 117 VAL A O 1
ATOM 944 N N . SER A 1 118 ? -22.668 -4.403 17.283 1.00 82.06 118 SER A N 1
ATOM 945 C CA . SER A 1 118 ? -21.835 -5.425 16.651 1.00 82.06 118 SER A CA 1
ATOM 946 C C . SER A 1 118 ? -20.586 -4.783 16.063 1.00 82.06 118 SER A C 1
ATOM 948 O O . SER A 1 118 ? -20.650 -3.753 15.401 1.00 82.06 118 SER A O 1
ATOM 950 N N . THR A 1 119 ? -19.416 -5.357 16.312 1.00 81.62 119 THR A N 1
ATOM 951 C CA . THR A 1 119 ? -18.149 -4.887 15.735 1.00 81.62 119 THR A CA 1
ATOM 952 C C . THR A 1 119 ? -17.334 -6.109 15.332 1.00 81.62 119 THR A C 1
ATOM 954 O O . THR A 1 119 ? -17.312 -7.083 16.095 1.00 81.62 119 THR A O 1
ATOM 957 N N . PRO A 1 120 ? -16.664 -6.109 14.166 1.00 84.19 120 PRO A N 1
ATOM 958 C CA . PRO A 1 120 ? -15.772 -7.199 13.800 1.00 84.19 120 PRO A CA 1
ATOM 959 C C . PRO A 1 120 ? -14.727 -7.451 14.890 1.00 84.19 120 PRO A C 1
ATOM 961 O O . PRO A 1 120 ? -14.165 -6.518 15.468 1.00 84.19 120 PRO A O 1
ATOM 964 N N . LEU A 1 121 ? -14.442 -8.727 15.167 1.00 79.25 121 LEU A N 1
ATOM 965 C CA . LEU A 1 121 ? -13.515 -9.100 16.237 1.00 79.25 121 LEU A CA 1
ATOM 966 C C . LEU A 1 121 ? -12.120 -8.509 16.022 1.00 79.25 121 LEU A C 1
ATOM 968 O O . LEU A 1 121 ? -11.444 -8.235 16.997 1.00 79.25 121 LEU A O 1
ATOM 972 N N . GLU A 1 122 ? -11.687 -8.307 14.780 1.00 72.81 122 GLU A N 1
ATOM 973 C CA . GLU A 1 122 ? -10.336 -7.832 14.457 1.00 72.81 122 GLU A CA 1
ATOM 974 C C . GLU A 1 122 ? -10.072 -6.394 14.927 1.00 72.81 122 GLU A C 1
ATOM 976 O O . GLU A 1 122 ? -8.934 -6.050 15.241 1.00 72.81 122 GLU A O 1
ATOM 981 N N . THR A 1 123 ? -11.119 -5.577 15.052 1.00 74.19 123 THR A N 1
ATOM 982 C CA . THR A 1 123 ? -11.023 -4.148 15.392 1.00 74.19 123 THR A CA 1
ATOM 983 C C . THR A 1 123 ? -11.670 -3.776 16.711 1.00 74.19 123 THR A C 1
ATOM 985 O O . THR A 1 123 ? -11.552 -2.641 17.173 1.00 74.19 123 THR A O 1
ATOM 988 N N . HIS A 1 124 ? -12.285 -4.748 17.379 1.00 81.81 124 HIS A N 1
ATOM 989 C CA . HIS A 1 124 ? -12.813 -4.560 18.715 1.00 81.81 124 HIS A CA 1
ATOM 990 C C . HIS A 1 124 ? -11.672 -4.315 19.729 1.00 81.81 124 HIS A C 1
ATOM 992 O O . HIS A 1 124 ? -10.665 -5.023 19.695 1.00 81.81 124 HIS A O 1
ATOM 998 N N . PRO A 1 125 ? -11.816 -3.400 20.707 1.00 82.88 125 PRO A N 1
ATOM 999 C CA . PRO A 1 125 ? -10.775 -3.120 21.708 1.00 82.88 125 PRO A CA 1
ATOM 1000 C C . PRO A 1 125 ? -10.360 -4.338 22.551 1.00 82.88 125 PRO A C 1
ATOM 1002 O O . PRO A 1 125 ? -9.282 -4.349 23.137 1.00 82.88 125 PRO A O 1
ATOM 1005 N N . VAL A 1 126 ? -11.204 -5.374 22.617 1.00 85.94 126 VAL A N 1
ATOM 1006 C CA . VAL A 1 126 ? -10.921 -6.620 23.361 1.00 85.94 126 VAL A CA 1
ATOM 1007 C C . VAL A 1 126 ? -10.469 -7.785 22.473 1.00 85.94 126 VAL A C 1
ATOM 1009 O O . VAL A 1 126 ? -10.369 -8.915 22.951 1.00 85.94 126 VAL A O 1
ATOM 1012 N N . SER A 1 127 ? -10.193 -7.520 21.193 1.00 85.88 127 SER A N 1
ATOM 1013 C CA . SER A 1 127 ? -9.769 -8.507 20.192 1.00 85.88 127 SER A CA 1
ATOM 1014 C C . SER A 1 127 ? -8.578 -9.340 20.658 1.00 85.88 127 SER A C 1
ATOM 1016 O O . SER A 1 127 ? -8.622 -10.569 20.628 1.00 85.88 127 SER A O 1
ATOM 1018 N N . THR A 1 128 ? -7.553 -8.669 21.185 1.00 84.88 128 THR A N 1
ATOM 1019 C CA . THR A 1 128 ? -6.337 -9.284 21.720 1.00 84.88 128 THR A CA 1
ATOM 1020 C C . THR A 1 128 ? -6.657 -10.289 22.819 1.00 84.88 128 THR A C 1
ATOM 1022 O O . THR A 1 128 ? -6.188 -11.421 22.775 1.00 84.88 128 THR A O 1
ATOM 1025 N N . VAL A 1 129 ? -7.503 -9.909 23.779 1.00 88.44 129 VAL A N 1
ATOM 1026 C CA . VAL A 1 129 ? -7.858 -10.767 24.919 1.00 88.44 129 VAL A CA 1
ATOM 1027 C C . VAL A 1 129 ? -8.647 -11.995 24.456 1.00 88.44 129 VAL A C 1
ATOM 1029 O O . VAL A 1 129 ? -8.352 -13.112 24.873 1.00 88.44 129 VAL A O 1
ATOM 1032 N N . ILE A 1 130 ? -9.604 -11.814 23.542 1.00 87.56 130 ILE A N 1
ATOM 1033 C CA . ILE A 1 130 ? -10.391 -12.922 22.982 1.00 87.56 130 ILE A CA 1
ATOM 1034 C C . ILE A 1 130 ? -9.502 -13.887 22.186 1.00 87.56 130 ILE A C 1
ATOM 1036 O O . ILE A 1 130 ? -9.685 -15.101 22.274 1.00 87.56 130 ILE A O 1
ATOM 1040 N N . ASN A 1 131 ? -8.530 -13.378 21.427 1.00 86.06 131 ASN A N 1
ATOM 1041 C CA . ASN A 1 131 ? -7.590 -14.224 20.692 1.00 86.06 131 ASN A CA 1
ATOM 1042 C C . ASN A 1 131 ? -6.700 -15.033 21.641 1.00 86.06 131 ASN A C 1
ATOM 1044 O O . ASN A 1 131 ? -6.546 -16.234 21.436 1.00 86.06 131 ASN A O 1
ATOM 1048 N N . VAL A 1 132 ? -6.219 -14.425 22.731 1.00 87.75 132 VAL A N 1
ATOM 1049 C CA . VAL A 1 132 ? -5.469 -15.139 23.776 1.00 87.75 132 VAL A CA 1
ATOM 1050 C C . VAL A 1 132 ? -6.301 -16.277 24.372 1.00 87.75 132 VAL A C 1
ATOM 1052 O O . VAL A 1 132 ? -5.787 -17.383 24.536 1.00 87.75 132 VAL A O 1
ATOM 1055 N N . PHE A 1 133 ? -7.591 -16.065 24.652 1.00 88.50 133 PHE A N 1
ATOM 1056 C CA . PHE A 1 133 ? -8.460 -17.140 25.148 1.00 88.50 133 PHE A CA 1
ATOM 1057 C C . PHE A 1 133 ? -8.591 -18.295 24.149 1.00 88.50 133 PHE A C 1
ATOM 1059 O O . PHE A 1 133 ? -8.463 -19.457 24.534 1.00 88.50 133 PHE A O 1
ATOM 1066 N N . LYS A 1 134 ? -8.755 -17.990 22.856 1.00 85.69 134 LYS A N 1
ATOM 1067 C CA . LYS A 1 134 ? -8.815 -19.009 21.796 1.00 85.69 134 LYS A CA 1
ATOM 1068 C C . LYS A 1 134 ? -7.519 -19.810 21.687 1.00 85.69 134 LYS A C 1
ATOM 1070 O O . LYS A 1 134 ? -7.566 -21.032 21.590 1.00 85.69 134 LYS A O 1
ATOM 1075 N N . GLU A 1 135 ? -6.370 -19.137 21.719 1.00 85.69 135 GLU A N 1
ATOM 1076 C CA . GLU A 1 135 ? -5.053 -19.783 21.646 1.00 85.69 135 GLU A CA 1
ATOM 1077 C C . GLU A 1 135 ? -4.781 -20.686 22.853 1.00 85.69 135 GLU A C 1
ATOM 1079 O O . GLU A 1 135 ? -4.181 -21.752 22.722 1.00 85.69 135 GLU A O 1
ATOM 1084 N N . THR A 1 136 ? -5.258 -20.278 24.028 1.00 80.69 136 THR A N 1
ATOM 1085 C CA . THR A 1 136 ? -5.062 -21.003 25.290 1.00 80.69 136 THR A CA 1
ATOM 1086 C C . THR A 1 136 ? -6.142 -22.050 25.576 1.00 80.69 136 THR A C 1
ATOM 1088 O O . THR A 1 136 ? -6.090 -22.682 26.629 1.00 80.69 136 THR A O 1
ATOM 1091 N N . GLN A 1 137 ? -7.085 -22.277 24.648 1.00 82.69 137 GLN A N 1
ATOM 1092 C CA . GLN A 1 137 ? -8.226 -23.195 24.819 1.00 82.69 137 GLN A CA 1
ATOM 1093 C C . GLN A 1 137 ? -9.039 -22.889 26.090 1.00 82.69 137 GLN A C 1
ATOM 1095 O O . GLN A 1 137 ? -9.459 -23.780 26.833 1.00 82.69 137 GLN A O 1
ATOM 1100 N N . VAL A 1 138 ? -9.218 -21.598 26.361 1.00 85.31 138 VAL A N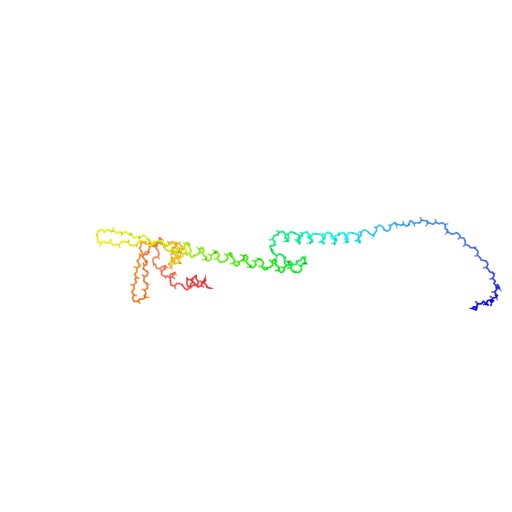 1
ATOM 1101 C CA . VAL A 1 138 ? -10.009 -21.081 27.473 1.00 85.31 138 VAL A CA 1
ATOM 1102 C C . VAL A 1 138 ? -11.364 -20.642 26.935 1.00 85.31 138 VAL A C 1
ATOM 1104 O O . VAL A 1 138 ? -11.448 -19.752 26.089 1.00 85.31 138 VAL A O 1
ATOM 1107 N N . ASP A 1 139 ? -12.433 -21.233 27.461 1.00 84.88 139 ASP A N 1
ATOM 1108 C CA . ASP A 1 139 ? -13.792 -20.902 27.051 1.00 84.88 139 ASP A CA 1
ATOM 1109 C C . ASP A 1 139 ? -14.338 -19.761 27.910 1.00 84.88 139 ASP A C 1
ATOM 1111 O O . ASP A 1 139 ? -14.397 -19.855 29.138 1.00 84.88 139 ASP A O 1
ATOM 1115 N N . VAL A 1 140 ? -14.780 -18.678 27.272 1.00 86.19 140 VAL A N 1
ATOM 1116 C CA . VAL A 1 140 ? -15.490 -17.591 27.957 1.00 86.19 140 VAL A CA 1
ATOM 1117 C C . VAL A 1 140 ? -16.939 -18.019 28.174 1.00 86.19 140 VAL A C 1
ATOM 1119 O O . VAL A 1 140 ? -17.673 -18.263 27.222 1.00 86.19 140 VAL A O 1
ATOM 1122 N N . VAL A 1 141 ? -17.346 -18.120 29.436 1.00 91.25 141 VAL A N 1
ATOM 1123 C CA . VAL A 1 141 ? -18.705 -18.500 29.847 1.00 91.25 141 VAL A CA 1
ATOM 1124 C C . VAL A 1 141 ? -19.619 -17.292 29.903 1.00 91.25 141 VAL A C 1
ATOM 1126 O O . VAL A 1 141 ? -20.767 -17.369 29.482 1.00 91.25 141 VAL A O 1
ATOM 1129 N N . ASP A 1 142 ? -19.112 -16.202 30.469 1.00 89.38 142 ASP A N 1
ATOM 1130 C CA . ASP A 1 142 ? -19.841 -14.952 30.605 1.00 89.38 142 ASP A CA 1
ATOM 1131 C C . ASP A 1 142 ? -18.871 -13.780 30.455 1.00 89.38 142 ASP A C 1
ATOM 1133 O O . ASP A 1 142 ? -17.693 -13.870 30.819 1.00 89.38 142 ASP A O 1
ATOM 1137 N N . SER A 1 143 ? -19.359 -12.677 29.907 1.00 89.94 143 SER A N 1
ATOM 1138 C CA . SER A 1 143 ? -18.586 -11.451 29.747 1.00 89.94 143 SER A CA 1
ATOM 1139 C C . SER A 1 143 ? -19.461 -10.257 30.075 1.00 89.94 143 SER A C 1
ATOM 1141 O O . SER A 1 143 ? -20.493 -10.038 29.443 1.00 89.94 143 SER A O 1
ATOM 1143 N N . LYS A 1 144 ? -19.024 -9.458 31.045 1.00 91.69 144 LYS A N 1
ATOM 1144 C CA . LYS A 1 144 ? -19.733 -8.265 31.486 1.00 91.69 144 LYS A CA 1
ATOM 1145 C C . LYS A 1 144 ? -18.945 -7.018 31.128 1.00 91.69 144 LYS A C 1
ATOM 1147 O O . LYS A 1 144 ? -17.774 -6.885 31.480 1.00 91.69 144 LYS A O 1
ATOM 1152 N N . PHE A 1 145 ? -19.629 -6.073 30.499 1.00 89.69 145 PHE A N 1
ATOM 1153 C CA . PHE A 1 145 ? -19.128 -4.736 30.218 1.00 89.69 145 PHE A CA 1
ATOM 1154 C C . PHE A 1 145 ? -19.787 -3.726 31.161 1.00 89.69 145 PHE A C 1
ATOM 1156 O O . PHE A 1 145 ? -21.003 -3.733 31.346 1.00 89.69 145 PHE A O 1
ATOM 1163 N N . SER A 1 146 ? -18.990 -2.858 31.780 1.00 91.88 146 SER A N 1
ATOM 1164 C CA . SER A 1 146 ? -19.488 -1.731 32.572 1.00 91.88 146 SER A CA 1
ATOM 1165 C C . SER A 1 146 ? -18.538 -0.542 32.469 1.00 91.88 146 SER A C 1
ATOM 1167 O O . SER A 1 146 ? -17.340 -0.718 32.276 1.00 91.88 146 SER A O 1
ATOM 1169 N N . ALA A 1 147 ? -19.058 0.674 32.600 1.00 92.50 147 ALA A N 1
ATOM 1170 C CA . ALA A 1 147 ? -18.262 1.896 32.586 1.00 92.50 147 ALA A CA 1
ATOM 1171 C C . ALA A 1 147 ? -18.575 2.721 33.838 1.00 92.50 147 ALA A C 1
ATOM 1173 O O . ALA A 1 147 ? -19.739 2.903 34.189 1.00 92.50 147 ALA A O 1
ATOM 1174 N N . SER A 1 148 ? -17.543 3.200 34.530 1.00 94.19 148 SER A N 1
ATOM 1175 C CA . SER A 1 148 ? -17.679 4.046 35.719 1.00 94.19 148 SER A CA 1
ATOM 1176 C C . SER A 1 148 ? -16.460 4.950 35.861 1.00 94.19 148 SER A C 1
ATOM 1178 O O . SER A 1 148 ? -15.342 4.516 35.596 1.00 94.19 148 SER A O 1
ATOM 1180 N N . ASN A 1 149 ? -16.660 6.202 36.281 1.00 90.38 149 ASN A N 1
ATOM 1181 C CA . ASN A 1 149 ? -15.583 7.161 36.564 1.00 90.38 149 ASN A CA 1
ATOM 1182 C C . ASN A 1 149 ? -14.504 7.214 35.466 1.00 90.38 149 ASN A C 1
ATOM 1184 O O . ASN A 1 149 ? -13.310 7.107 35.742 1.00 90.38 149 ASN A O 1
ATOM 1188 N N . ASN A 1 150 ? -14.934 7.334 34.205 1.00 89.88 150 ASN A N 1
ATOM 1189 C CA . ASN A 1 150 ? -14.054 7.398 33.032 1.00 89.88 150 ASN A CA 1
ATOM 1190 C C . ASN A 1 150 ? -13.201 6.133 32.776 1.00 89.88 150 ASN A C 1
ATOM 1192 O O . ASN A 1 150 ? -12.290 6.163 31.954 1.00 89.88 150 ASN A O 1
ATOM 1196 N N . THR A 1 151 ? -13.495 5.026 33.465 1.00 88.25 151 THR A N 1
ATOM 1197 C CA . THR A 1 151 ? -12.845 3.722 33.296 1.00 88.25 151 THR A CA 1
ATOM 1198 C C . THR A 1 151 ? -13.859 2.696 32.798 1.00 88.25 151 THR A C 1
ATOM 1200 O O . THR A 1 151 ? -14.978 2.609 33.308 1.00 88.25 151 THR A O 1
ATOM 1203 N N . VAL A 1 152 ? -13.465 1.899 31.806 1.00 91.38 152 VAL A N 1
ATOM 1204 C CA . VAL A 1 152 ? -14.244 0.753 31.327 1.00 91.38 152 VAL A CA 1
ATOM 1205 C C . VAL A 1 152 ? -13.735 -0.510 32.009 1.00 91.38 152 VAL A C 1
ATOM 1207 O O . VAL A 1 152 ? -12.545 -0.811 31.977 1.00 91.38 152 VAL A O 1
ATOM 1210 N N . PHE A 1 153 ? -14.651 -1.264 32.601 1.00 91.06 153 PHE A N 1
ATOM 1211 C CA . PHE A 1 153 ? -14.398 -2.559 33.210 1.00 91.06 153 PHE A CA 1
ATOM 1212 C C . PHE A 1 153 ? -15.005 -3.639 32.325 1.00 91.06 153 PHE A C 1
ATOM 1214 O O . PHE A 1 153 ? -16.223 -3.686 32.128 1.00 91.06 153 PHE A O 1
ATOM 1221 N N . HIS A 1 154 ? -14.148 -4.521 31.820 1.00 90.44 154 HIS A N 1
ATOM 1222 C CA . HIS A 1 154 ? -14.569 -5.715 31.109 1.00 90.44 154 HIS A CA 1
ATOM 1223 C C . HIS A 1 154 ? -14.191 -6.942 31.935 1.00 90.44 154 HIS A C 1
ATOM 1225 O O . HIS A 1 154 ? -13.015 -7.198 32.191 1.00 90.44 154 HIS A O 1
ATOM 1231 N N . THR A 1 155 ? -15.198 -7.662 32.418 1.00 91.06 155 THR A N 1
ATOM 1232 C CA . THR A 1 155 ? -15.030 -8.828 33.285 1.00 91.06 155 THR A CA 1
ATOM 1233 C C . THR A 1 155 ? -15.361 -10.079 32.496 1.00 91.06 155 THR A C 1
ATOM 1235 O O . THR A 1 155 ? -16.478 -10.215 32.011 1.00 91.06 155 THR A O 1
ATOM 1238 N N . PHE A 1 156 ? -14.408 -11.000 32.398 1.00 91.06 156 PHE A N 1
ATOM 1239 C CA . PHE A 1 156 ? -14.602 -12.296 31.760 1.00 91.06 156 PHE A CA 1
ATOM 1240 C C . PHE A 1 156 ? -14.666 -13.389 32.824 1.00 91.06 156 PHE A C 1
ATOM 1242 O O . PHE A 1 156 ? -13.786 -13.480 33.680 1.00 91.06 156 PHE A O 1
ATOM 1249 N N . VAL A 1 157 ? -15.689 -14.232 32.753 1.00 89.75 157 VAL A N 1
ATOM 1250 C CA . VAL A 1 157 ? -15.784 -15.480 33.509 1.00 89.75 157 VAL A CA 1
ATOM 1251 C C . VAL A 1 157 ? -15.427 -16.600 32.550 1.00 89.75 157 VAL A C 1
ATOM 1253 O O . VAL A 1 157 ? -16.110 -16.800 31.548 1.00 89.75 157 VAL A O 1
ATOM 1256 N N . VAL A 1 158 ? -14.353 -17.326 32.840 1.00 88.94 158 VAL A N 1
ATOM 1257 C CA . VAL A 1 158 ? -13.807 -18.343 31.939 1.00 88.94 158 VAL A CA 1
ATOM 1258 C C . VAL A 1 158 ? -13.833 -19.735 32.566 1.00 88.94 158 VAL A C 1
ATOM 1260 O O . VAL A 1 158 ? -13.726 -19.878 33.783 1.00 88.94 158 VAL A O 1
ATOM 1263 N N . LYS A 1 159 ? -13.962 -20.769 31.734 1.00 84.06 159 LYS A N 1
ATOM 1264 C CA . LYS A 1 159 ? -13.771 -22.178 32.090 1.00 84.06 159 LYS A CA 1
ATOM 1265 C C . LYS A 1 159 ? -12.569 -22.717 31.330 1.00 84.06 159 LYS A C 1
ATOM 1267 O O . LYS A 1 159 ? -12.412 -22.472 30.139 1.00 84.06 159 LYS A O 1
ATOM 1272 N N . THR A 1 160 ? -11.731 -23.474 32.022 1.00 75.06 160 THR A N 1
ATOM 1273 C CA . THR A 1 160 ? -10.620 -24.198 31.406 1.00 75.06 160 THR A CA 1
ATOM 1274 C C . THR A 1 160 ? -11.038 -25.640 31.158 1.00 75.06 160 THR A C 1
ATOM 1276 O O . THR A 1 160 ? -11.607 -26.302 32.032 1.00 75.06 160 THR A O 1
ATOM 1279 N N . GLN A 1 161 ? -10.766 -26.155 29.961 1.00 67.94 161 GLN A N 1
ATOM 1280 C CA . GLN A 1 161 ? -10.941 -27.574 29.693 1.00 67.94 161 GLN A CA 1
ATOM 1281 C C . GLN A 1 161 ? -9.764 -28.322 30.352 1.00 67.94 161 GLN A C 1
ATOM 1283 O O . GLN A 1 161 ? -8.603 -28.078 30.036 1.00 67.94 161 GLN A O 1
ATOM 1288 N N . SER A 1 162 ? -10.068 -29.225 31.292 1.00 52.56 162 SER A N 1
ATOM 1289 C CA . SER A 1 162 ? -9.163 -30.139 32.032 1.00 52.56 162 SER A CA 1
ATOM 1290 C C . SER A 1 162 ? -8.280 -29.588 33.183 1.00 52.56 162 SER A C 1
ATOM 1292 O O . SER A 1 162 ? -7.110 -29.265 33.024 1.00 52.56 162 SER A O 1
ATOM 1294 N N . GLY A 1 163 ? -8.809 -29.675 34.411 1.00 54.53 163 GLY A N 1
ATOM 1295 C CA . GLY A 1 163 ? -8.190 -30.432 35.520 1.00 54.53 163 GLY A CA 1
ATOM 1296 C C . GLY A 1 163 ? -6.973 -29.883 36.284 1.00 54.53 163 GLY A C 1
ATOM 1297 O O . GLY A 1 163 ? -6.577 -30.521 37.257 1.00 54.53 163 GLY A O 1
ATOM 1298 N N . SER A 1 164 ? -6.378 -28.745 35.922 1.00 48.62 164 SER A N 1
ATOM 1299 C CA . SER A 1 164 ? -5.211 -28.185 36.635 1.00 48.62 164 SER A CA 1
ATOM 1300 C C . SER A 1 164 ? -5.428 -26.739 37.101 1.00 48.62 164 SER A C 1
ATOM 1302 O O . SER A 1 164 ? -4.733 -25.812 36.691 1.00 48.62 164 SER A O 1
ATOM 1304 N N . GLU A 1 165 ? -6.368 -26.538 38.031 1.00 54.41 165 GLU A N 1
ATOM 1305 C CA . GLU A 1 165 ? -6.696 -25.220 38.618 1.00 54.41 165 GLU A CA 1
ATOM 1306 C C . GLU A 1 165 ? -5.493 -24.474 39.240 1.00 54.41 165 GLU A C 1
ATOM 1308 O O . GLU A 1 165 ? -5.538 -23.256 39.385 1.00 54.41 165 GLU A O 1
ATOM 1313 N N . GLN A 1 166 ? -4.394 -25.162 39.577 1.00 52.00 166 GLN A N 1
ATOM 1314 C CA . GLN A 1 166 ? -3.218 -24.544 40.211 1.00 52.00 166 GLN A CA 1
ATOM 1315 C C . GLN A 1 166 ? -2.119 -24.088 39.231 1.00 52.00 166 GLN A C 1
ATOM 1317 O O . GLN A 1 166 ? -1.268 -23.289 39.612 1.00 52.00 166 GLN A O 1
ATOM 1322 N N . MET A 1 167 ? -2.114 -24.554 37.975 1.00 47.16 167 MET A N 1
ATOM 1323 C CA . MET A 1 167 ? -1.036 -24.242 37.014 1.00 47.16 167 MET A CA 1
ATOM 1324 C C . MET A 1 167 ? -1.362 -23.051 36.097 1.00 47.16 167 MET A C 1
ATOM 1326 O O . MET A 1 167 ? -0.466 -22.458 35.501 1.00 47.16 167 MET A O 1
ATOM 1330 N N . THR A 1 168 ? -2.634 -22.666 36.002 1.00 52.38 168 THR A N 1
ATOM 1331 C CA . THR A 1 168 ? -3.156 -21.695 35.025 1.00 52.38 168 THR A CA 1
ATOM 1332 C C . THR A 1 168 ? -3.053 -20.241 35.473 1.00 52.38 168 THR A C 1
ATOM 1334 O O . THR A 1 168 ? -2.801 -19.370 34.641 1.00 52.38 168 THR A O 1
ATOM 1337 N N . MET A 1 169 ? -3.124 -19.965 36.780 1.00 50.47 169 MET A N 1
ATOM 1338 C CA . MET A 1 169 ? -2.833 -18.623 37.307 1.00 50.47 169 MET A CA 1
ATOM 1339 C C . MET A 1 169 ? -1.407 -18.187 36.925 1.00 50.47 169 MET A C 1
ATOM 1341 O O . MET A 1 169 ? -1.176 -17.030 36.590 1.00 50.47 169 MET A O 1
ATOM 1345 N N . GLY A 1 170 ? -0.459 -19.130 36.863 1.00 50.88 170 GLY A N 1
ATOM 1346 C CA . GLY A 1 170 ? 0.911 -18.868 36.418 1.00 50.88 170 GLY A CA 1
ATOM 1347 C C . GLY A 1 170 ? 1.018 -18.386 34.968 1.00 50.88 170 GLY A C 1
ATOM 1348 O O . GLY A 1 170 ? 1.905 -17.593 34.678 1.00 50.88 170 GLY A O 1
ATOM 1349 N N . PHE A 1 171 ? 0.112 -18.793 34.071 1.00 53.53 171 PHE A N 1
ATOM 1350 C CA . PHE A 1 171 ? 0.117 -18.350 32.671 1.00 53.53 171 PHE A CA 1
ATOM 1351 C C . PHE A 1 171 ? -0.399 -16.916 32.515 1.00 53.53 171 PHE A C 1
ATOM 1353 O O . PHE A 1 171 ? 0.236 -16.126 31.816 1.00 53.53 171 PHE A O 1
ATOM 1360 N N . PHE A 1 172 ? -1.475 -16.554 33.223 1.00 54.41 172 PHE A N 1
ATOM 1361 C CA . PHE A 1 172 ? -2.023 -15.190 33.217 1.00 54.41 172 PHE A CA 1
ATOM 1362 C C . PHE A 1 172 ? -1.083 -14.153 33.848 1.00 54.41 172 PHE A C 1
ATOM 1364 O O . PHE A 1 172 ? -1.071 -13.004 33.417 1.00 54.41 172 PHE A O 1
ATOM 1371 N N . PHE A 1 173 ? -0.274 -14.558 34.832 1.00 52.62 173 PHE A N 1
ATOM 1372 C CA . PHE A 1 173 ? 0.722 -13.699 35.485 1.00 52.62 173 PHE A CA 1
ATOM 1373 C C . PHE A 1 173 ? 2.154 -13.907 34.962 1.00 52.62 173 PHE A C 1
ATOM 1375 O O . PHE A 1 173 ? 3.096 -13.315 35.495 1.00 52.62 173 PHE A O 1
ATOM 1382 N N . SER A 1 174 ? 2.350 -14.736 33.929 1.00 51.03 174 SER A N 1
ATOM 1383 C CA . SER A 1 174 ? 3.682 -14.948 33.364 1.00 51.03 174 SER A CA 1
ATOM 1384 C C . SER A 1 174 ? 4.144 -13.706 32.587 1.00 51.03 174 SER A C 1
ATOM 1386 O O . SER A 1 174 ? 3.406 -13.196 31.741 1.00 51.03 174 SER A O 1
ATOM 1388 N N . PRO A 1 175 ? 5.393 -13.242 32.777 1.00 53.03 175 PRO A N 1
ATOM 1389 C CA . PRO A 1 175 ? 5.946 -12.132 31.997 1.00 53.03 175 PRO A CA 1
ATOM 1390 C C . PRO A 1 175 ? 6.096 -12.452 30.495 1.00 53.03 175 PRO A C 1
ATOM 1392 O O . PRO A 1 175 ? 6.313 -11.546 29.693 1.00 53.03 175 PRO A O 1
ATOM 1395 N N . LEU A 1 176 ? 5.942 -13.720 30.084 1.00 44.78 176 LEU A N 1
ATOM 1396 C CA . LEU A 1 176 ? 5.884 -14.110 28.671 1.00 44.78 176 LEU A CA 1
ATOM 1397 C C . LEU A 1 176 ? 4.605 -13.629 27.968 1.00 44.78 176 LEU A C 1
ATOM 1399 O O . LEU A 1 176 ? 4.664 -13.328 26.777 1.00 44.78 176 LEU A O 1
ATOM 1403 N N . LEU A 1 177 ? 3.474 -13.513 28.674 1.00 49.03 177 LEU A N 1
ATOM 1404 C CA . LEU A 1 177 ? 2.229 -13.004 28.087 1.00 49.03 177 LEU A CA 1
ATOM 1405 C C . LEU A 1 177 ? 2.288 -11.478 27.884 1.00 49.03 177 LEU A C 1
ATOM 1407 O O . LEU A 1 177 ? 1.794 -10.968 26.879 1.00 49.03 177 LEU A O 1
ATOM 1411 N N . THR A 1 178 ? 2.993 -10.755 28.765 1.00 49.41 178 THR A N 1
ATOM 1412 C CA . THR A 1 178 ? 3.298 -9.321 28.597 1.00 49.41 178 THR A CA 1
ATOM 1413 C C . THR A 1 178 ? 4.054 -9.055 27.291 1.00 49.41 178 THR A C 1
ATOM 1415 O O . THR A 1 178 ? 3.737 -8.115 26.567 1.00 49.41 178 THR A O 1
ATOM 1418 N N . MET A 1 179 ? 4.979 -9.945 26.915 1.00 46.19 179 MET A N 1
ATOM 1419 C CA . MET A 1 179 ? 5.752 -9.831 25.670 1.00 46.19 179 MET A CA 1
ATOM 1420 C C . MET A 1 179 ? 4.924 -10.057 24.393 1.00 46.19 179 MET A C 1
ATOM 1422 O O . MET A 1 179 ? 5.322 -9.589 23.325 1.00 46.19 179 MET A O 1
ATOM 1426 N N . ALA A 1 180 ? 3.785 -10.756 24.471 1.00 49.22 180 ALA A N 1
ATOM 1427 C CA . ALA A 1 180 ? 2.859 -10.896 23.343 1.00 49.22 180 ALA A CA 1
ATOM 1428 C C . ALA A 1 180 ? 1.996 -9.637 23.151 1.00 49.22 180 ALA A C 1
ATOM 1430 O O . ALA A 1 180 ? 1.657 -9.293 22.021 1.00 49.22 180 ALA A O 1
ATOM 1431 N N . CYS A 1 181 ? 1.702 -8.914 24.237 1.00 44.41 181 CYS A N 1
ATOM 1432 C CA . CYS A 1 181 ? 0.956 -7.656 24.195 1.00 44.41 181 CYS A CA 1
ATOM 1433 C C . CYS A 1 181 ? 1.805 -6.484 23.654 1.00 44.41 181 CYS A C 1
ATOM 1435 O O . CYS A 1 181 ? 1.282 -5.590 22.997 1.00 44.41 181 CYS A O 1
ATOM 1437 N N . GLU A 1 182 ? 3.128 -6.507 23.859 1.00 41.44 182 GLU A N 1
ATOM 1438 C CA . GLU A 1 182 ? 4.043 -5.422 23.455 1.00 41.44 182 GLU A CA 1
ATOM 1439 C C . GLU A 1 182 ? 4.552 -5.498 22.001 1.00 41.44 182 GLU A C 1
ATOM 1441 O O . GLU A 1 182 ? 5.253 -4.597 21.542 1.00 41.44 182 GLU A O 1
ATOM 1446 N N . ARG A 1 183 ? 4.191 -6.525 21.219 1.00 43.66 183 ARG A N 1
ATOM 1447 C CA . ARG A 1 183 ? 4.550 -6.598 19.788 1.00 43.66 183 ARG A CA 1
ATOM 1448 C C . ARG A 1 183 ? 3.434 -6.087 18.882 1.00 43.66 183 ARG A C 1
ATOM 1450 O O . ARG A 1 183 ? 2.893 -6.847 18.083 1.00 43.66 183 ARG A O 1
ATOM 1457 N N . LYS A 1 184 ? 3.132 -4.792 18.985 1.00 48.59 184 LYS A N 1
ATOM 1458 C CA . LYS A 1 184 ? 2.621 -3.949 17.885 1.00 48.59 184 LYS A CA 1
ATOM 1459 C C . LYS A 1 184 ? 2.526 -2.493 18.357 1.00 48.59 184 LYS A C 1
ATOM 1461 O O . LYS A 1 184 ? 1.485 -2.049 18.831 1.00 48.59 184 LYS A O 1
ATOM 1466 N N . PHE A 1 185 ? 3.633 -1.775 18.205 1.00 39.06 185 PHE A N 1
ATOM 1467 C CA . PHE A 1 185 ? 3.683 -0.348 17.891 1.00 39.06 185 PHE A CA 1
ATOM 1468 C C . PHE A 1 185 ? 4.889 -0.111 16.981 1.00 39.06 185 PHE A C 1
ATOM 1470 O O . PHE A 1 185 ? 5.898 -0.835 17.160 1.00 39.06 185 PHE A O 1
#

pLDDT: mean 74.98, std 20.1, range [36.72, 98.0]

Radius of gyration: 45.57 Å; chains: 1; bounding box: 127×53×98 Å

Sequence (185 aa):
MDVELLNDDRPAVSTVVTDERRPRKRGRKPANGREEPLNHVEAERQRREKLNQRFYALRAVVPNISKMDKASLLGDAISYITELQKKLKEMESEKDVQQNSPDVDVQMGNNEVIVHVSTPLETHPVSTVINVFKETQVDVVDSKFSASNNTVFHTFVVKTQSGSEQMTMGFFFSPLLTMACERKF

InterPro domains:
  IPR011598 Myc-type, basic helix-loop-helix (bHLH) domain [PF00010] (39-85)
  IPR011598 Myc-type, basic helix-loop-helix (bHLH) domain [PS50888] (35-84)
  IPR011598 Myc-type, basic helix-loop-helix (bHLH) domain [SM00353] (41-90)
  IPR036638 Helix-loop-helix DNA-binding domain superfamily [G3DSA:4.10.280.10] (27-100)
  IPR036638 Helix-loop-helix DNA-binding domain superfamily [SSF47459] (38-101)
  IPR045084 Transcription factor AIB/MYC-like [PTHR11514] (16-167)
  IPR054502 Plant bHLH transcription factor, ACT-like domain [PF22754] (103-164)

Secondary structure (DSSP, 8-state):
----------------------------------HHHHHHHHHHHHHHHHHHHHHHHHHHH-SS-S-SSHHHHHHHHHHHHHHHHHHHHHHHHHHHHHS-SPEEEEEE-SS-EEEEEE--TTTSTTHHHHHHHHHTTEEEEEEEEEEETTEEEEEEEEEESSS-TTTSHHHHT-HHHHHHHSS--

Organism: Zostera marina (NCBI:txid29655)